Protein AF-F3KKN1-F1 (afdb_monomer_lite)

Sequence (252 aa):
MHSKIALIFVFVIALGLIGSASAHKSEVVGDYKIEIGWKNEPPIVGMDNQIELTVTTATAFDKAEAEKEDQNMEGMNMEDFNDSHMDNTDHMMEDTPDSNMTDSDHMMEAGHDDHEMNSGNHMGKTISTGILKGFTAEIVLGDNNIPLNLMEDSKYPGVYHAQFTPMMTGFPMVHISGILNDEDVNATFHPEQVEPLSMLSPLKQMANGISPGDVQCKEGFGVYKRTFDDSAVCLHPSSGEKLILRGVVVHF

Structure (mmCIF, N/CA/C/O backbone):
data_AF-F3KKN1-F1
#
_entry.id   AF-F3KKN1-F1
#
loop_
_atom_site.group_PDB
_atom_site.id
_atom_site.type_symbol
_atom_site.label_atom_id
_atom_site.label_alt_id
_atom_site.label_comp_id
_atom_site.label_asym_id
_atom_site.label_entity_id
_atom_site.label_seq_id
_atom_site.pdbx_PDB_ins_code
_atom_site.Cartn_x
_atom_site.Cartn_y
_atom_site.Cartn_z
_atom_site.occupancy
_atom_site.B_iso_or_equiv
_atom_site.auth_seq_id
_atom_site.auth_comp_id
_atom_site.auth_asym_id
_atom_site.auth_atom_id
_atom_site.pdbx_PDB_model_num
ATOM 1 N N . MET A 1 1 ? -41.026 -39.746 6.734 1.00 45.62 1 MET A N 1
ATOM 2 C CA . MET A 1 1 ? -41.124 -38.288 6.513 1.00 45.62 1 MET A CA 1
ATOM 3 C C . MET A 1 1 ? -39.902 -37.590 7.114 1.00 45.62 1 MET A C 1
ATOM 5 O O . MET A 1 1 ? -40.039 -36.973 8.147 1.00 45.62 1 MET A O 1
ATOM 9 N N . HIS A 1 2 ? -38.702 -37.710 6.532 1.00 42.97 2 HIS A N 1
ATOM 10 C CA . HIS A 1 2 ? -37.510 -37.006 7.065 1.00 42.97 2 HIS A CA 1
ATOM 11 C C . HIS A 1 2 ? -36.543 -36.496 5.977 1.00 42.97 2 HIS A C 1
ATOM 13 O O . HIS A 1 2 ? -35.606 -35.776 6.282 1.00 42.97 2 HIS A O 1
ATOM 19 N N . SER A 1 3 ? -36.786 -36.792 4.692 1.00 45.00 3 SER A N 1
ATOM 20 C CA . SER A 1 3 ? -35.864 -36.417 3.604 1.00 45.00 3 SER A CA 1
ATOM 21 C C . SER A 1 3 ? -36.132 -35.040 2.979 1.00 45.00 3 SER A C 1
ATOM 23 O O . SER A 1 3 ? -35.330 -34.585 2.173 1.00 45.00 3 SER A O 1
ATOM 25 N N . LYS A 1 4 ? -37.253 -34.382 3.311 1.00 43.75 4 LYS A N 1
ATOM 26 C CA . LYS A 1 4 ? -37.628 -33.074 2.735 1.00 43.75 4 LYS A CA 1
ATOM 27 C C . LYS A 1 4 ? -37.216 -31.878 3.601 1.00 43.75 4 LYS A C 1
ATOM 29 O O . LYS A 1 4 ? -37.154 -30.770 3.093 1.00 43.75 4 LYS A O 1
ATOM 34 N N . ILE A 1 5 ? -36.902 -32.107 4.879 1.00 49.56 5 ILE A N 1
ATOM 35 C CA . ILE A 1 5 ? -36.508 -31.047 5.824 1.00 49.56 5 ILE A CA 1
ATOM 36 C C . ILE A 1 5 ? -35.006 -30.740 5.707 1.00 49.56 5 ILE A C 1
ATOM 38 O O . ILE A 1 5 ? -34.607 -29.584 5.795 1.00 49.56 5 ILE A O 1
ATOM 42 N N . ALA A 1 6 ? -34.178 -31.745 5.399 1.00 44.19 6 ALA A N 1
ATOM 43 C CA . ALA A 1 6 ? -32.738 -31.552 5.207 1.00 44.19 6 ALA A CA 1
ATOM 44 C C . ALA A 1 6 ? -32.406 -30.625 4.020 1.00 44.19 6 ALA A C 1
ATOM 46 O O . ALA A 1 6 ? -31.428 -29.890 4.069 1.00 44.19 6 ALA A O 1
ATOM 47 N N . LEU A 1 7 ? -33.244 -30.612 2.979 1.00 42.56 7 LEU A N 1
ATOM 48 C CA . LEU A 1 7 ? -33.035 -29.779 1.788 1.00 42.56 7 LEU A CA 1
ATOM 49 C C . LEU A 1 7 ? -33.385 -28.299 2.016 1.00 42.56 7 LEU A C 1
ATOM 51 O O . LEU A 1 7 ? -32.818 -27.439 1.354 1.00 42.56 7 LEU A O 1
ATOM 55 N N . ILE A 1 8 ? -34.261 -27.996 2.979 1.00 45.97 8 ILE A N 1
ATOM 56 C CA . ILE A 1 8 ? -34.630 -26.614 3.325 1.00 45.97 8 ILE A CA 1
ATOM 57 C C . ILE A 1 8 ? -33.547 -25.979 4.211 1.00 45.97 8 ILE A C 1
ATOM 59 O O . ILE A 1 8 ? -33.197 -24.821 4.012 1.00 45.97 8 ILE A O 1
ATOM 63 N N . PHE A 1 9 ? -32.921 -26.751 5.106 1.00 41.50 9 PHE A N 1
ATOM 64 C CA . PHE A 1 9 ? -31.817 -26.249 5.935 1.00 41.50 9 PHE A CA 1
ATOM 65 C C . PHE A 1 9 ? -30.543 -25.935 5.137 1.00 41.50 9 PHE A C 1
ATOM 67 O O . PHE A 1 9 ? -29.835 -24.992 5.471 1.00 41.50 9 PHE A O 1
ATOM 74 N N . VAL A 1 10 ? -30.266 -26.671 4.056 1.00 44.53 10 VAL A N 1
ATOM 75 C CA . VAL A 1 10 ? -29.100 -26.397 3.194 1.00 44.53 10 VAL A CA 1
ATOM 76 C C . VAL A 1 10 ? -29.314 -25.153 2.318 1.00 44.53 10 VAL A C 1
ATOM 78 O O . VAL A 1 10 ? -28.347 -24.478 1.980 1.00 44.53 10 VAL A O 1
ATOM 81 N N . PHE A 1 11 ? -30.563 -24.795 1.997 1.00 38.72 11 PHE A N 1
ATOM 82 C CA . PHE A 1 11 ? -30.863 -23.620 1.170 1.00 38.72 11 PHE A CA 1
ATOM 83 C C . PHE A 1 11 ? -30.865 -22.305 1.970 1.00 38.72 11 PHE A C 1
ATOM 85 O O . PHE A 1 11 ? -30.428 -21.281 1.458 1.00 38.72 11 PHE A O 1
ATOM 92 N N . VAL A 1 12 ? -31.266 -22.338 3.248 1.00 43.34 12 VAL A N 1
ATOM 93 C CA . VAL A 1 12 ? -31.227 -21.158 4.139 1.00 43.34 12 VAL A CA 1
ATOM 94 C C . VAL A 1 12 ? -29.787 -20.745 4.479 1.00 43.34 12 VAL A C 1
ATOM 96 O O . VAL A 1 12 ? -29.503 -19.560 4.597 1.00 43.34 12 VAL A O 1
ATOM 99 N N . ILE A 1 13 ? -28.848 -21.695 4.540 1.00 44.16 13 ILE A N 1
ATOM 100 C CA . ILE A 1 13 ? -27.423 -21.397 4.782 1.00 44.16 13 ILE A CA 1
ATOM 101 C C . ILE A 1 13 ? -26.747 -20.784 3.536 1.00 44.16 13 ILE A C 1
ATOM 103 O O . ILE A 1 13 ? -25.781 -20.041 3.666 1.00 44.16 13 ILE A O 1
ATOM 107 N N . ALA A 1 14 ? -27.269 -21.034 2.329 1.00 41.94 14 ALA A N 1
ATOM 108 C CA . ALA A 1 14 ? -26.703 -20.502 1.085 1.00 41.94 14 ALA A CA 1
ATOM 109 C C . ALA A 1 14 ? -27.126 -19.051 0.769 1.00 41.94 14 ALA A C 1
ATOM 111 O O . ALA A 1 14 ? -26.478 -18.398 -0.046 1.00 41.94 14 ALA A O 1
ATOM 112 N N . LEU A 1 15 ? -28.188 -18.535 1.401 1.00 42.78 15 LEU A N 1
ATOM 113 C CA . LEU A 1 15 ? -28.707 -17.179 1.160 1.00 42.78 15 LEU A CA 1
ATOM 114 C C . LEU A 1 15 ? -28.069 -16.100 2.052 1.00 42.78 15 LEU A C 1
ATOM 116 O O . LEU A 1 15 ? -28.197 -14.921 1.745 1.00 42.78 15 LEU A O 1
ATOM 120 N N . GLY A 1 16 ? -27.330 -16.478 3.101 1.00 41.03 16 GLY A N 1
ATOM 121 C CA . GLY A 1 16 ? -26.605 -15.539 3.972 1.00 41.03 16 GLY A CA 1
ATOM 122 C C . GLY A 1 16 ? -25.284 -15.004 3.399 1.00 41.03 16 GLY A C 1
ATOM 123 O O . GLY A 1 16 ? -24.528 -14.373 4.126 1.00 41.03 16 GLY A O 1
ATOM 124 N N . LEU A 1 17 ? -24.971 -15.284 2.128 1.00 43.56 17 LEU A N 1
ATOM 125 C CA . LEU A 1 17 ? -23.696 -14.917 1.490 1.00 43.56 17 LEU A CA 1
ATOM 126 C C . LEU A 1 17 ? -23.805 -13.778 0.469 1.00 43.56 17 LEU A C 1
ATOM 128 O O . LEU A 1 17 ? -22.839 -13.501 -0.237 1.00 43.56 17 LEU A O 1
ATOM 132 N N . ILE A 1 18 ? -24.952 -13.105 0.371 1.00 47.91 18 ILE A N 1
ATOM 133 C CA . ILE A 1 18 ? -25.082 -11.907 -0.467 1.00 47.91 18 ILE A CA 1
ATOM 134 C C . ILE A 1 18 ? -25.080 -10.697 0.462 1.00 47.91 18 ILE A C 1
ATOM 136 O O . ILE A 1 18 ? -26.117 -10.102 0.735 1.00 47.91 18 ILE A O 1
ATOM 140 N N . GLY A 1 19 ? -23.899 -10.383 0.999 1.00 47.34 19 GLY A N 1
ATOM 141 C CA . GLY A 1 19 ? -23.668 -9.116 1.680 1.00 47.34 19 GLY A CA 1
ATOM 142 C C . GLY A 1 19 ? -23.909 -7.976 0.696 1.00 47.34 19 GLY A C 1
ATOM 143 O O . GLY A 1 19 ? -23.386 -7.987 -0.422 1.00 47.34 19 GLY A O 1
ATOM 144 N N . SER A 1 20 ? -24.745 -7.023 1.092 1.00 45.59 20 SER A N 1
ATOM 145 C CA . SER A 1 20 ? -24.915 -5.753 0.400 1.00 45.59 20 SER A CA 1
ATOM 146 C C . SER A 1 20 ? -23.536 -5.152 0.144 1.00 45.59 20 SER A C 1
ATOM 148 O O . SER A 1 20 ? -22.750 -4.967 1.067 1.00 45.59 20 SER A O 1
ATOM 150 N N . ALA A 1 21 ? -23.208 -4.894 -1.119 1.00 39.25 21 ALA A N 1
ATOM 151 C CA . ALA A 1 21 ? -21.952 -4.260 -1.477 1.00 39.25 21 ALA A CA 1
ATOM 152 C C . ALA A 1 21 ? -21.982 -2.790 -1.038 1.00 39.25 21 ALA A C 1
ATOM 154 O O . ALA A 1 21 ? -22.338 -1.913 -1.823 1.00 39.25 21 ALA A O 1
ATOM 155 N N . SER A 1 22 ? -21.587 -2.516 0.199 1.00 42.03 22 SER A N 1
ATOM 156 C CA . SER A 1 22 ? -20.851 -1.296 0.479 1.00 42.03 22 SER A CA 1
ATOM 157 C C . SER A 1 22 ? -19.373 -1.667 0.552 1.00 42.03 22 SER A C 1
ATOM 159 O O . SER A 1 22 ? -18.958 -2.721 1.036 1.00 42.03 22 SER A O 1
ATOM 161 N N . ALA A 1 23 ? -18.562 -0.851 -0.105 1.00 42.97 23 ALA A N 1
ATOM 162 C CA . ALA A 1 23 ? -17.118 -0.985 -0.160 1.00 42.97 23 ALA A CA 1
ATOM 163 C C . ALA A 1 23 ? -16.535 -0.547 1.194 1.00 42.97 23 ALA A C 1
ATOM 165 O O . ALA A 1 23 ? -15.791 0.431 1.258 1.00 42.97 23 ALA A O 1
ATOM 166 N N . HIS A 1 24 ? -16.974 -1.196 2.280 1.00 57.16 24 HIS A N 1
ATOM 167 C CA . HIS A 1 24 ? -16.807 -0.725 3.649 1.00 57.16 24 HIS A CA 1
ATOM 168 C C . HIS A 1 24 ? -15.318 -0.666 4.006 1.00 57.16 24 HIS A C 1
ATOM 170 O O . HIS A 1 24 ? -14.696 -1.655 4.402 1.00 57.16 24 HIS A O 1
ATOM 176 N N . LYS A 1 25 ? -14.753 0.537 3.860 1.00 72.94 25 LYS A N 1
ATOM 177 C CA . LYS A 1 25 ? -13.542 0.972 4.558 1.00 72.94 25 LYS A CA 1
ATOM 178 C C . LYS A 1 25 ? -13.853 1.293 6.024 1.00 72.94 25 LYS A C 1
ATOM 180 O O . LYS A 1 25 ? -12.907 1.436 6.786 1.00 72.94 25 LYS A O 1
ATOM 185 N N . SER A 1 26 ? -15.132 1.386 6.422 1.00 88.50 26 SER A N 1
ATOM 186 C CA . SER A 1 26 ? -15.562 1.781 7.768 1.00 88.50 26 SER A CA 1
ATOM 187 C C . SER A 1 26 ? -16.769 1.005 8.310 1.00 88.50 26 SER A C 1
ATOM 189 O O . SER A 1 26 ? -17.667 0.671 7.542 1.00 88.50 26 SER A O 1
ATOM 191 N N . GLU A 1 27 ? -16.831 0.825 9.632 1.00 90.44 27 GLU A N 1
ATOM 192 C CA . GLU A 1 27 ? -17.954 0.228 10.370 1.00 90.44 27 GLU A CA 1
ATOM 193 C C . GLU A 1 27 ? -18.203 0.979 11.688 1.00 90.44 27 GLU A C 1
ATOM 195 O O . GLU A 1 27 ? -17.254 1.405 12.354 1.00 90.44 27 GLU A O 1
ATOM 200 N N . VAL A 1 28 ? -19.473 1.153 12.070 1.00 91.31 28 VAL A N 1
ATOM 201 C CA . VAL A 1 28 ? -19.867 1.788 13.337 1.00 91.31 28 VAL A CA 1
ATOM 202 C C . VAL A 1 28 ? -20.186 0.719 14.378 1.00 91.31 28 VAL A C 1
ATOM 204 O O . VAL A 1 28 ? -21.042 -0.129 14.163 1.00 91.31 28 VAL A O 1
ATOM 207 N N . VAL A 1 29 ? -19.527 0.810 15.532 1.00 90.19 29 VAL A N 1
ATOM 208 C CA . VAL A 1 29 ? -19.716 -0.069 16.691 1.00 90.19 29 VAL A CA 1
ATOM 209 C C . VAL A 1 29 ? -19.985 0.818 17.906 1.00 90.19 29 VAL A C 1
ATOM 211 O O . VAL A 1 29 ? -19.079 1.474 18.439 1.00 90.19 29 VAL A O 1
ATOM 214 N N . GLY A 1 30 ? -21.259 0.912 18.282 1.00 88.25 30 GLY A N 1
ATOM 215 C CA . GLY A 1 30 ? -21.726 1.688 19.428 1.00 88.25 30 GLY A CA 1
ATOM 216 C C . GLY A 1 30 ? -21.462 3.181 19.294 1.00 88.25 30 GLY A C 1
ATOM 217 O O . GLY A 1 30 ? -22.132 3.907 18.558 1.00 88.25 30 GLY A O 1
ATOM 218 N N . ASP A 1 31 ? -20.487 3.664 20.059 1.00 90.69 31 ASP A N 1
ATOM 219 C CA . ASP A 1 31 ? -20.033 5.060 20.051 1.00 90.69 31 ASP A CA 1
ATOM 220 C C . ASP A 1 31 ? -18.834 5.315 19.137 1.00 90.69 31 ASP A C 1
ATOM 222 O O . ASP A 1 31 ? -18.332 6.443 19.081 1.00 90.69 31 ASP A O 1
ATOM 226 N N . TYR A 1 32 ? -18.347 4.292 18.445 1.00 92.50 32 TYR A N 1
ATOM 227 C CA . TYR A 1 32 ? -17.096 4.345 17.710 1.00 92.50 32 TYR A CA 1
ATOM 228 C C . TYR A 1 32 ? -17.291 4.012 16.242 1.00 92.50 32 TYR A C 1
ATOM 230 O O . TYR A 1 32 ? -18.199 3.282 15.861 1.00 92.50 32 TYR A O 1
ATOM 238 N N . LYS A 1 33 ? -16.401 4.554 15.423 1.00 92.94 33 LYS A N 1
ATOM 239 C CA . LYS A 1 33 ? -16.227 4.189 14.028 1.00 92.94 33 LYS A CA 1
ATOM 240 C C . LYS A 1 33 ? -14.842 3.583 13.866 1.00 92.94 33 LYS A C 1
ATOM 242 O O . LYS A 1 33 ? -13.854 4.186 14.291 1.00 92.94 33 LYS A O 1
ATOM 247 N N . ILE A 1 34 ? -14.790 2.410 13.259 1.00 93.75 34 ILE A N 1
ATOM 248 C CA . ILE A 1 34 ? -13.568 1.718 12.871 1.00 93.75 34 ILE A CA 1
ATOM 249 C C . ILE A 1 34 ? -13.384 1.940 11.378 1.00 93.75 34 ILE A C 1
ATOM 251 O O . ILE A 1 34 ? -14.323 1.735 10.621 1.00 93.75 34 ILE A O 1
ATOM 255 N N . GLU A 1 35 ? -12.189 2.330 10.955 1.00 94.69 35 GLU A N 1
ATOM 256 C CA . GLU A 1 35 ? -11.800 2.411 9.550 1.00 94.69 35 GLU A CA 1
ATOM 257 C C . GLU A 1 35 ? -10.554 1.553 9.318 1.00 94.69 35 GLU A C 1
ATOM 259 O O . GLU A 1 35 ? -9.635 1.581 10.137 1.00 94.69 35 GLU A O 1
ATOM 264 N N . ILE A 1 36 ? -10.509 0.783 8.228 1.00 95.62 36 ILE A N 1
ATOM 265 C CA . ILE A 1 36 ? -9.350 -0.041 7.859 1.00 95.62 36 ILE A CA 1
ATOM 266 C C . ILE A 1 36 ? -8.946 0.244 6.414 1.00 95.62 36 ILE A C 1
ATOM 268 O O . ILE A 1 36 ? -9.762 0.169 5.494 1.00 95.62 36 ILE A O 1
ATOM 272 N N . GLY A 1 37 ? -7.659 0.521 6.204 1.00 95.88 37 GLY A N 1
ATOM 273 C CA . GLY A 1 37 ? -7.105 0.807 4.885 1.00 95.88 37 GLY A CA 1
ATOM 274 C C . GLY A 1 37 ? -5.601 0.573 4.789 1.00 95.88 37 GLY A C 1
ATOM 275 O O . GLY A 1 37 ? -4.971 0.004 5.683 1.00 95.88 37 GLY A O 1
ATOM 276 N N . TRP A 1 38 ? -5.019 1.014 3.676 1.00 97.19 38 TRP A N 1
ATOM 277 C CA . TRP A 1 38 ? -3.572 1.019 3.488 1.00 97.19 38 TRP A CA 1
ATOM 278 C C . TRP A 1 38 ? -2.992 2.359 3.905 1.00 97.19 38 TRP A C 1
ATOM 280 O O . TRP A 1 38 ? -3.508 3.410 3.538 1.00 97.19 38 TRP A O 1
ATOM 290 N N . LYS A 1 39 ? -1.844 2.332 4.577 1.00 96.44 39 LYS A N 1
ATOM 291 C CA . LYS A 1 39 ? -1.112 3.559 4.897 1.00 96.44 39 LYS A CA 1
ATOM 292 C C . LYS A 1 39 ? -0.633 4.303 3.651 1.00 96.44 39 LYS A C 1
ATOM 294 O O . LYS A 1 39 ? -0.668 5.529 3.602 1.00 96.44 39 LYS A O 1
ATOM 299 N N . ASN A 1 40 ? -0.138 3.566 2.656 1.00 94.38 40 ASN A N 1
ATOM 300 C CA . ASN A 1 40 ? 0.256 4.119 1.364 1.00 94.38 40 ASN A CA 1
ATOM 301 C C . ASN A 1 40 ? -0.638 3.535 0.269 1.00 94.38 40 ASN A C 1
ATOM 303 O O . ASN A 1 40 ? -0.601 2.328 0.023 1.00 94.38 40 ASN A O 1
ATOM 307 N N . GLU A 1 41 ? -1.399 4.396 -0.405 1.00 93.06 41 GLU A N 1
ATOM 308 C CA . GLU A 1 41 ? -2.264 4.022 -1.526 1.00 93.06 41 GLU A CA 1
ATOM 309 C C . GLU A 1 41 ? -1.713 4.558 -2.872 1.00 93.06 41 GLU A C 1
ATOM 311 O O . GLU A 1 41 ? -1.206 5.686 -2.932 1.00 93.06 41 GLU A O 1
ATOM 316 N N . PRO A 1 42 ? -1.806 3.782 -3.972 1.00 93.94 42 PRO A N 1
ATOM 317 C CA . PRO A 1 42 ? -2.267 2.396 -4.005 1.00 93.94 42 PRO A CA 1
ATOM 318 C C . PRO A 1 42 ? -1.217 1.436 -3.408 1.00 93.94 42 PRO A C 1
ATOM 320 O O . PRO A 1 42 ? -0.012 1.670 -3.562 1.00 93.94 42 PRO A O 1
ATOM 323 N N . PRO A 1 43 ? -1.640 0.345 -2.753 1.00 96.94 43 PRO A N 1
ATOM 324 C CA . PRO A 1 43 ? -0.736 -0.737 -2.366 1.00 96.94 43 PRO A CA 1
ATOM 325 C C . PRO A 1 43 ? -0.176 -1.433 -3.615 1.00 96.94 43 PRO A C 1
ATOM 327 O O . PRO A 1 43 ? -0.918 -1.789 -4.526 1.00 96.94 43 PRO A O 1
ATOM 330 N N . ILE A 1 44 ? 1.137 -1.657 -3.664 1.00 97.19 44 ILE A N 1
ATOM 331 C CA . ILE A 1 44 ? 1.801 -2.272 -4.821 1.00 97.19 44 ILE A CA 1
ATOM 332 C C . ILE A 1 44 ? 2.486 -3.571 -4.407 1.00 97.19 44 ILE A C 1
ATOM 334 O O . ILE A 1 44 ? 3.142 -3.627 -3.366 1.00 97.19 44 ILE A O 1
ATOM 338 N N . VAL A 1 45 ? 2.394 -4.590 -5.261 1.00 96.25 45 VAL A N 1
ATOM 339 C CA . VAL A 1 45 ? 3.081 -5.874 -5.063 1.00 96.25 45 VAL A CA 1
ATOM 340 C C . VAL A 1 45 ? 4.581 -5.693 -4.829 1.00 96.25 45 VAL A C 1
ATOM 342 O O . VAL A 1 45 ? 5.269 -5.013 -5.588 1.00 96.25 45 VAL A O 1
ATOM 345 N N . GLY A 1 46 ? 5.092 -6.367 -3.802 1.00 93.94 46 GLY A N 1
ATOM 346 C CA . GLY A 1 46 ? 6.506 -6.425 -3.453 1.00 93.94 46 GLY A CA 1
ATOM 347 C C . GLY A 1 46 ? 7.025 -5.208 -2.690 1.00 93.94 46 GLY A C 1
ATOM 348 O O . GLY A 1 46 ? 8.204 -5.196 -2.351 1.00 93.94 46 GLY A O 1
ATOM 349 N N . MET A 1 47 ? 6.189 -4.201 -2.416 1.00 94.38 47 MET A N 1
ATOM 350 C CA . MET A 1 47 ? 6.602 -2.990 -1.704 1.00 94.38 47 MET A CA 1
ATOM 351 C C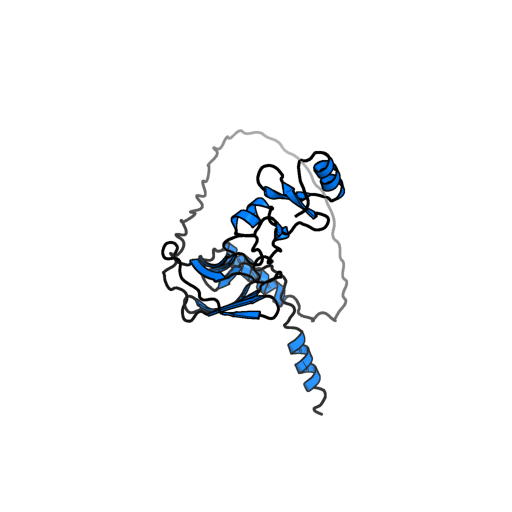 . MET A 1 47 ? 6.093 -2.970 -0.267 1.00 94.38 47 MET A C 1
ATOM 353 O O . MET A 1 47 ? 4.937 -3.302 -0.009 1.00 94.38 47 MET A O 1
ATOM 357 N N . ASP A 1 48 ? 6.958 -2.563 0.664 1.00 95.75 48 ASP A N 1
ATOM 358 C CA . ASP A 1 48 ? 6.603 -2.472 2.079 1.00 95.75 48 ASP A CA 1
ATOM 359 C C . ASP A 1 48 ? 5.467 -1.472 2.290 1.00 95.75 48 ASP A C 1
ATOM 361 O O . ASP A 1 48 ? 5.490 -0.345 1.787 1.00 95.75 48 ASP A O 1
ATOM 365 N N . ASN A 1 49 ? 4.469 -1.889 3.061 1.00 97.12 49 ASN A N 1
ATOM 366 C CA . ASN A 1 49 ? 3.328 -1.065 3.412 1.00 97.12 49 ASN A CA 1
ATOM 367 C C . ASN A 1 49 ? 2.827 -1.411 4.820 1.00 97.12 49 ASN A C 1
ATOM 369 O O . ASN A 1 49 ? 3.409 -2.233 5.531 1.00 97.12 49 ASN A O 1
ATOM 373 N N . GLN A 1 50 ? 1.750 -0.755 5.237 1.00 97.88 50 GLN A N 1
ATOM 374 C CA . GLN A 1 50 ? 1.054 -1.029 6.487 1.00 97.88 50 GLN A CA 1
ATOM 375 C C . GLN A 1 50 ? -0.448 -1.091 6.239 1.00 97.88 50 GLN A C 1
ATOM 377 O O . GLN A 1 50 ? -0.979 -0.284 5.473 1.00 97.88 50 GLN A O 1
ATOM 382 N N . ILE A 1 51 ? -1.110 -2.020 6.924 1.00 97.88 51 ILE A N 1
ATOM 383 C CA . ILE A 1 51 ? -2.539 -1.910 7.199 1.00 97.88 51 ILE A CA 1
ATOM 384 C C . ILE A 1 51 ? -2.693 -0.937 8.362 1.00 97.88 51 ILE A C 1
ATOM 386 O O . ILE A 1 51 ? -2.046 -1.100 9.400 1.00 97.88 51 ILE A O 1
ATOM 390 N N . GLU A 1 52 ? -3.517 0.081 8.159 1.00 97.00 52 GLU A N 1
ATOM 391 C CA . GLU A 1 52 ? -3.863 1.077 9.162 1.00 97.00 52 GLU A CA 1
ATOM 392 C C . GLU A 1 52 ? -5.302 0.832 9.610 1.00 97.00 52 GLU A C 1
ATOM 394 O O . GLU A 1 52 ? -6.210 0.759 8.781 1.00 97.00 52 GLU A O 1
ATOM 399 N N . LEU A 1 53 ? -5.490 0.673 10.918 1.00 95.62 53 LEU A N 1
ATOM 400 C CA . LEU A 1 53 ? -6.792 0.617 11.567 1.00 95.62 53 LEU A CA 1
ATOM 401 C C . LEU A 1 53 ? -6.947 1.873 12.415 1.00 95.62 53 LEU A C 1
ATOM 403 O O . LEU A 1 53 ? -6.127 2.137 13.294 1.00 95.62 53 LEU A O 1
ATOM 407 N N . THR A 1 54 ? -8.017 2.618 12.180 1.00 94.88 54 THR A N 1
ATOM 408 C CA . THR A 1 54 ? -8.315 3.864 12.880 1.00 94.88 54 THR A CA 1
ATOM 409 C C . THR A 1 54 ? -9.639 3.741 13.618 1.00 94.88 54 THR A C 1
ATOM 411 O O . THR A 1 54 ? -10.672 3.460 13.025 1.00 94.88 54 THR A O 1
ATOM 414 N N . VAL A 1 55 ? -9.612 3.973 14.927 1.00 94.12 55 VAL A N 1
ATOM 415 C CA . VAL A 1 55 ? -10.791 4.044 15.789 1.00 94.12 55 VAL A CA 1
ATOM 416 C C . VAL A 1 55 ? -11.043 5.500 16.148 1.00 94.12 55 VAL A C 1
ATOM 418 O O . VAL A 1 55 ? -10.216 6.152 16.784 1.00 94.12 55 VAL A O 1
ATOM 421 N N . THR A 1 56 ? -12.211 6.005 15.771 1.00 92.94 56 THR A N 1
ATOM 422 C CA . THR A 1 56 ? -12.687 7.350 16.117 1.00 92.94 56 THR A CA 1
ATOM 423 C C . THR A 1 56 ? -14.044 7.282 16.800 1.00 92.94 56 THR A C 1
ATOM 425 O O . THR A 1 56 ? -14.665 6.227 16.872 1.00 92.94 56 THR A O 1
ATOM 428 N N . THR A 1 57 ? -14.515 8.399 17.351 1.00 92.25 57 THR A N 1
ATOM 429 C CA . THR A 1 57 ? -15.896 8.495 17.834 1.00 92.25 57 THR A CA 1
ATOM 430 C C . THR A 1 57 ? -16.842 8.600 16.652 1.00 92.25 57 THR A C 1
ATOM 432 O O . THR A 1 57 ? -16.658 9.489 15.819 1.00 92.25 57 THR A O 1
ATOM 435 N N . ALA A 1 58 ? -17.873 7.763 16.611 1.00 91.44 58 ALA A N 1
ATOM 436 C CA . ALA A 1 58 ? -18.930 7.888 15.622 1.00 91.44 58 ALA A CA 1
ATOM 437 C C . ALA A 1 58 ? -19.741 9.166 15.873 1.00 91.44 58 ALA A C 1
ATOM 439 O O . ALA A 1 58 ? -20.211 9.433 16.985 1.00 91.44 58 ALA A O 1
ATOM 440 N N . THR A 1 59 ? -19.912 9.967 14.828 1.00 91.56 59 THR A N 1
ATOM 441 C CA . THR A 1 59 ? -20.819 11.114 14.827 1.00 91.56 59 THR A CA 1
ATOM 442 C C . THR A 1 59 ? -22.269 10.648 14.691 1.00 91.56 59 THR A C 1
ATOM 444 O O . THR A 1 59 ? -22.547 9.514 14.306 1.00 91.56 59 THR A O 1
ATOM 447 N N . ALA A 1 60 ? -23.227 11.540 14.960 1.00 90.00 60 ALA A N 1
ATOM 448 C CA . ALA A 1 60 ? -24.639 11.255 14.691 1.00 90.00 60 ALA A CA 1
ATOM 449 C C . ALA A 1 60 ? -24.899 10.930 13.208 1.00 90.00 60 ALA A C 1
ATOM 451 O O . ALA A 1 60 ? -25.810 10.171 12.897 1.00 90.00 60 ALA A O 1
ATOM 452 N N . PHE A 1 61 ? -24.085 11.487 12.306 1.00 87.62 61 PHE A N 1
ATOM 453 C CA . PHE A 1 61 ? -24.147 11.183 10.883 1.00 87.62 61 PHE A CA 1
ATOM 454 C C . PHE A 1 61 ? -23.666 9.758 10.590 1.00 87.62 61 PHE A C 1
ATOM 456 O O . PHE A 1 61 ? -24.412 9.014 9.965 1.00 87.62 61 PHE A O 1
ATOM 463 N N . ASP A 1 62 ? -22.497 9.355 11.112 1.00 88.88 62 ASP A N 1
ATOM 464 C CA . ASP A 1 62 ? -21.977 7.988 10.929 1.00 88.88 62 ASP A CA 1
ATOM 465 C C . ASP A 1 62 ? -22.999 6.946 11.435 1.00 88.88 62 ASP A C 1
ATOM 467 O O . ASP A 1 62 ? -23.278 5.960 10.758 1.00 88.88 62 ASP A O 1
ATOM 471 N N . LYS A 1 63 ? -23.624 7.199 12.597 1.00 88.69 63 LYS A N 1
ATOM 472 C CA . LYS A 1 63 ? -24.664 6.319 13.165 1.00 88.69 63 LYS A CA 1
ATOM 473 C C . LYS A 1 63 ? -25.913 6.239 12.278 1.00 88.69 63 LYS A C 1
ATOM 475 O O . LYS A 1 63 ? -26.427 5.152 12.043 1.00 88.69 63 LYS A O 1
ATOM 480 N N . ALA A 1 64 ? -26.378 7.370 11.747 1.00 87.88 64 ALA A N 1
ATOM 481 C CA . ALA A 1 64 ? -27.544 7.406 10.864 1.00 87.88 64 ALA A CA 1
ATOM 482 C C . ALA A 1 64 ? -27.289 6.763 9.488 1.00 87.88 64 ALA A C 1
ATOM 484 O O . ALA A 1 64 ? -28.241 6.343 8.830 1.00 87.88 64 ALA A O 1
ATOM 485 N N . GLU A 1 65 ? -26.041 6.726 9.010 1.00 85.25 65 GLU A N 1
ATOM 486 C CA . GLU A 1 65 ? -25.678 5.970 7.806 1.00 85.25 65 GLU A CA 1
ATOM 487 C C . GLU A 1 65 ? -25.683 4.464 8.072 1.00 85.25 65 GLU A C 1
ATOM 489 O O . GLU A 1 65 ? -26.319 3.736 7.310 1.00 85.25 65 GLU A O 1
ATOM 494 N N . ALA A 1 66 ? -25.096 4.022 9.187 1.00 83.25 66 ALA A N 1
ATOM 495 C CA . ALA A 1 66 ? -25.099 2.613 9.585 1.00 83.25 66 ALA A CA 1
ATOM 496 C C . ALA A 1 66 ? -26.529 2.051 9.752 1.00 83.25 66 ALA A C 1
ATOM 498 O O . ALA A 1 66 ? -26.848 0.984 9.235 1.00 83.25 66 ALA A O 1
ATOM 499 N N . GLU A 1 67 ? -27.444 2.805 10.373 1.00 80.38 67 GLU A N 1
ATOM 500 C CA . GLU A 1 67 ? -28.847 2.382 10.548 1.00 80.38 67 GLU A CA 1
ATOM 501 C C . GLU A 1 67 ? -29.606 2.197 9.218 1.00 80.38 67 GLU A C 1
ATOM 503 O O . GLU A 1 67 ? -30.525 1.379 9.125 1.00 80.38 67 GLU A O 1
ATOM 508 N N . LYS A 1 68 ? -29.250 2.950 8.168 1.00 76.88 68 LYS A N 1
ATOM 509 C CA . LYS A 1 68 ? -29.874 2.802 6.840 1.00 76.88 68 LYS A CA 1
ATOM 510 C C . LYS A 1 68 ? -29.402 1.543 6.125 1.00 76.88 68 LYS A C 1
ATOM 512 O O . LYS A 1 68 ? -30.168 0.976 5.346 1.00 76.88 68 LYS A O 1
ATOM 517 N N . GLU A 1 69 ? -28.160 1.131 6.356 1.00 65.81 69 GLU A N 1
ATOM 518 C CA . GLU A 1 69 ? -27.616 -0.111 5.806 1.00 65.81 69 GLU A CA 1
ATOM 519 C C . GLU A 1 69 ? -28.334 -1.327 6.411 1.00 65.81 69 GLU A C 1
ATOM 521 O O . GLU A 1 69 ? -28.752 -2.213 5.660 1.00 65.81 69 GLU A O 1
ATOM 526 N N . ASP A 1 70 ? -28.607 -1.303 7.720 1.00 61.66 70 ASP A N 1
ATOM 527 C CA . ASP A 1 70 ? -29.380 -2.341 8.416 1.00 61.66 70 ASP A CA 1
ATOM 528 C C . ASP A 1 70 ? -30.838 -2.419 7.930 1.00 61.66 70 ASP A C 1
ATOM 530 O O . ASP A 1 70 ? -31.349 -3.498 7.619 1.00 61.66 70 ASP A O 1
ATOM 534 N N . GLN A 1 71 ? -31.516 -1.276 7.778 1.00 58.41 71 GLN A N 1
ATOM 535 C CA . GLN A 1 71 ? -32.916 -1.238 7.322 1.00 58.41 71 GLN A CA 1
ATOM 536 C C . GLN A 1 71 ? -33.096 -1.715 5.874 1.00 58.41 71 GLN A C 1
ATOM 538 O O . GLN A 1 71 ? -34.151 -2.246 5.516 1.00 58.41 71 GLN A O 1
ATOM 543 N N . ASN A 1 72 ? -32.071 -1.572 5.031 1.00 54.16 72 ASN A N 1
ATOM 544 C CA . ASN A 1 72 ? -32.100 -2.084 3.663 1.00 54.16 72 ASN A CA 1
ATOM 545 C C . ASN A 1 72 ? -31.994 -3.626 3.610 1.00 54.16 72 ASN A C 1
ATOM 547 O O . ASN A 1 72 ? -32.316 -4.224 2.583 1.00 54.16 72 ASN A O 1
ATOM 551 N N . MET A 1 73 ? -31.596 -4.282 4.712 1.00 52.25 73 MET A N 1
ATOM 552 C CA . MET A 1 73 ? -31.615 -5.745 4.854 1.00 52.25 73 MET A CA 1
ATOM 553 C C . MET A 1 73 ? -32.955 -6.294 5.376 1.00 52.25 73 MET A C 1
ATOM 555 O O . MET A 1 73 ? -33.317 -7.418 5.029 1.00 52.25 73 MET A O 1
ATOM 559 N N . GLU A 1 74 ? -33.733 -5.519 6.142 1.00 50.06 74 GLU A N 1
ATOM 560 C CA . GLU A 1 74 ? -35.052 -5.949 6.654 1.00 50.06 74 GLU A CA 1
ATOM 561 C C . GLU A 1 74 ? -36.202 -5.791 5.633 1.00 50.06 74 GLU A C 1
ATOM 563 O O . GLU A 1 74 ? -37.274 -6.378 5.793 1.00 50.06 74 GLU A O 1
ATOM 568 N N . GLY A 1 75 ? -35.990 -5.043 4.544 1.00 44.28 75 GLY A N 1
ATOM 569 C CA . GLY A 1 75 ? -37.009 -4.734 3.531 1.00 44.28 75 GLY A CA 1
ATOM 570 C C . GLY A 1 75 ? -37.353 -5.848 2.527 1.00 44.28 75 GLY A C 1
ATOM 571 O O . GLY A 1 75 ? -38.209 -5.638 1.670 1.00 44.28 75 GLY A O 1
ATOM 572 N N . MET A 1 76 ? -36.729 -7.030 2.600 1.00 43.28 76 MET A N 1
ATOM 573 C CA . MET A 1 76 ? -37.030 -8.174 1.720 1.00 43.28 76 MET A CA 1
ATOM 574 C C . MET A 1 76 ? -37.910 -9.230 2.409 1.00 43.28 76 MET A C 1
ATOM 576 O O . MET A 1 76 ? -37.617 -10.424 2.370 1.00 43.28 76 MET A O 1
ATOM 580 N N . ASN A 1 77 ? -39.026 -8.817 3.015 1.00 43.16 77 ASN A N 1
ATOM 581 C CA . ASN A 1 77 ? -40.082 -9.769 3.362 1.00 43.16 77 ASN A CA 1
ATOM 582 C C . ASN A 1 77 ? -40.857 -10.154 2.096 1.00 43.16 77 ASN A C 1
ATOM 584 O O . ASN A 1 77 ? -41.578 -9.354 1.504 1.00 43.16 77 ASN A O 1
ATOM 588 N N . MET A 1 78 ? -40.698 -11.410 1.677 1.00 46.06 78 MET A N 1
ATOM 589 C CA . MET A 1 78 ? -41.505 -12.053 0.643 1.00 46.06 78 MET A CA 1
ATOM 590 C C . MET A 1 78 ? -42.894 -12.386 1.212 1.00 46.06 78 MET A C 1
ATOM 592 O O . MET A 1 78 ? -43.229 -13.549 1.405 1.00 46.06 78 MET A O 1
ATOM 596 N N . GLU A 1 79 ? -43.703 -11.369 1.493 1.00 50.62 79 GLU A N 1
ATOM 597 C CA . GLU A 1 79 ? -45.123 -11.530 1.816 1.00 50.62 79 GLU A CA 1
ATOM 598 C C . GLU A 1 79 ? -45.941 -10.460 1.093 1.00 50.62 79 GLU A C 1
ATOM 600 O O . GLU A 1 79 ? -46.442 -9.535 1.706 1.00 50.62 79 GLU A O 1
ATOM 605 N N . ASP A 1 80 ? -46.077 -10.585 -0.228 1.00 44.22 80 ASP A N 1
ATOM 606 C CA . ASP A 1 80 ? -47.203 -9.972 -0.939 1.00 44.22 80 ASP A CA 1
ATOM 607 C C . ASP A 1 80 ? -47.562 -10.823 -2.161 1.00 44.22 80 ASP A C 1
ATOM 609 O O . ASP A 1 80 ? -47.120 -10.617 -3.292 1.00 44.22 80 ASP A O 1
ATOM 613 N N . PHE A 1 81 ? -48.359 -11.858 -1.899 1.00 48.91 81 PHE A N 1
ATOM 614 C CA . PHE A 1 81 ? -49.073 -12.626 -2.917 1.00 48.91 81 PHE A CA 1
ATOM 615 C C . PHE A 1 81 ? -50.541 -12.789 -2.495 1.00 48.91 81 PHE A C 1
ATOM 617 O O . PHE A 1 81 ? -51.011 -13.898 -2.269 1.00 48.91 81 PHE A O 1
ATOM 624 N N . ASN A 1 82 ? -51.246 -11.667 -2.319 1.00 42.69 82 ASN A N 1
ATOM 625 C CA . ASN A 1 82 ? -52.713 -11.501 -2.339 1.00 42.69 82 ASN A CA 1
ATOM 626 C C . ASN A 1 82 ? -52.990 -10.032 -1.968 1.00 42.69 82 ASN A C 1
ATOM 628 O O . ASN A 1 82 ? -52.367 -9.543 -1.046 1.00 42.69 82 ASN A O 1
ATOM 632 N N . ASP A 1 83 ? -53.890 -9.241 -2.530 1.00 39.75 83 ASP A N 1
ATOM 633 C CA . ASP A 1 83 ? -55.051 -9.456 -3.377 1.00 39.75 83 ASP A CA 1
ATOM 634 C C . ASP A 1 83 ? -55.396 -8.085 -3.997 1.00 39.75 83 ASP A C 1
ATOM 636 O O . ASP A 1 83 ? -55.098 -7.019 -3.458 1.00 39.75 83 ASP A O 1
ATOM 640 N N . SER A 1 84 ? -56.032 -8.134 -5.153 1.00 47.06 84 SER A N 1
ATOM 641 C CA . SER A 1 84 ? -56.659 -7.031 -5.861 1.00 47.06 84 SER A CA 1
ATOM 642 C C . SER A 1 84 ? -57.706 -6.261 -5.039 1.00 47.06 84 SER A C 1
ATOM 644 O O . SER A 1 84 ? -58.682 -6.845 -4.573 1.00 47.06 84 SER A O 1
ATOM 646 N N . HIS A 1 85 ? -57.621 -4.926 -5.013 1.00 42.03 85 HIS A N 1
ATOM 647 C CA . HIS A 1 85 ? -58.818 -4.089 -5.154 1.00 42.03 85 HIS A CA 1
ATOM 648 C C . HIS A 1 85 ? -58.491 -2.680 -5.654 1.00 42.03 85 HIS A C 1
ATOM 650 O O . HIS A 1 85 ? -57.791 -1.904 -5.010 1.00 42.03 85 HIS A O 1
ATOM 656 N N . MET A 1 86 ? -59.034 -2.373 -6.830 1.00 43.78 86 MET A N 1
ATOM 657 C CA . MET A 1 86 ? -59.263 -1.014 -7.301 1.00 43.78 86 MET A CA 1
ATOM 658 C C . MET A 1 86 ? -60.377 -0.393 -6.455 1.00 43.78 86 MET A C 1
ATOM 660 O O . MET A 1 86 ? -61.416 -1.029 -6.300 1.00 43.78 86 MET A O 1
ATOM 664 N N . ASP A 1 87 ? -60.224 0.858 -6.027 1.00 38.69 87 ASP A N 1
ATOM 665 C CA . ASP A 1 87 ? -61.326 1.804 -6.192 1.00 38.69 87 ASP A CA 1
ATOM 666 C C . ASP A 1 87 ? -60.812 3.238 -6.333 1.00 38.69 87 ASP A C 1
ATOM 668 O O . ASP A 1 87 ? -59.844 3.657 -5.699 1.00 38.69 87 ASP A O 1
ATOM 672 N N . ASN A 1 88 ? -61.463 3.950 -7.239 1.00 38.56 88 ASN A N 1
ATOM 673 C CA . ASN A 1 88 ? -61.147 5.268 -7.746 1.00 38.56 88 ASN A CA 1
ATOM 674 C C . ASN A 1 88 ? -62.406 6.103 -7.528 1.00 38.56 88 ASN A C 1
ATOM 676 O O . ASN A 1 88 ? -63.431 5.784 -8.123 1.00 38.56 88 ASN A O 1
ATOM 680 N N . THR A 1 89 ? -62.347 7.178 -6.745 1.00 40.22 89 THR A N 1
ATOM 681 C CA . THR A 1 89 ? -63.416 8.185 -6.766 1.00 40.22 89 THR A CA 1
ATOM 682 C C . THR A 1 89 ? -62.871 9.592 -6.593 1.00 40.22 89 THR A C 1
ATOM 684 O O . THR A 1 89 ? -62.234 9.929 -5.596 1.00 40.22 89 THR A O 1
ATOM 687 N N . ASP A 1 90 ? -63.187 10.371 -7.621 1.00 39.91 90 ASP A N 1
ATOM 688 C CA . ASP A 1 90 ? -63.031 11.801 -7.832 1.00 39.91 90 ASP A CA 1
ATOM 689 C C . ASP A 1 90 ? -63.608 12.684 -6.715 1.00 39.91 90 ASP A C 1
ATOM 691 O O . ASP A 1 90 ? -64.644 12.359 -6.141 1.00 39.91 90 ASP A O 1
ATOM 695 N N . HIS A 1 91 ? -63.055 13.894 -6.563 1.00 44.09 91 HIS A N 1
ATOM 696 C CA . HIS A 1 91 ? -63.855 15.126 -6.627 1.00 44.09 91 HIS A CA 1
ATOM 697 C C . HIS A 1 91 ? -62.988 16.353 -6.962 1.00 44.09 91 HIS A C 1
ATOM 699 O O . HIS A 1 91 ? -61.995 16.646 -6.301 1.00 44.09 91 HIS A O 1
ATOM 705 N N . MET A 1 92 ? -63.393 17.046 -8.029 1.00 37.31 92 MET A N 1
ATOM 706 C CA . MET A 1 92 ? -62.858 18.313 -8.531 1.00 37.31 92 MET A CA 1
ATOM 707 C C . MET A 1 92 ? -63.721 19.510 -8.082 1.00 37.31 92 MET A C 1
ATOM 709 O O . MET A 1 92 ? -64.862 19.316 -7.664 1.00 37.31 92 MET A O 1
ATOM 713 N N . MET A 1 93 ? -63.186 20.709 -8.372 1.00 39.25 93 MET A N 1
ATOM 714 C CA . MET A 1 93 ? -63.844 22.011 -8.632 1.00 39.25 93 MET A CA 1
ATOM 715 C C . MET A 1 93 ? -64.115 22.927 -7.429 1.00 39.25 93 MET A C 1
ATOM 717 O O . MET A 1 93 ? -64.509 22.461 -6.369 1.00 39.25 93 MET A O 1
ATOM 721 N N . GLU A 1 94 ? -64.048 24.260 -7.522 1.00 34.12 94 GLU A N 1
ATOM 722 C CA . GLU A 1 94 ? -63.378 25.254 -8.391 1.00 34.12 94 GLU A CA 1
ATOM 723 C C . GLU A 1 94 ? -63.748 26.639 -7.799 1.00 34.12 94 GLU A C 1
ATOM 725 O O . GLU A 1 94 ? -64.789 26.778 -7.158 1.00 34.12 94 GLU A O 1
ATOM 730 N N . ASP A 1 95 ? -62.920 27.641 -8.087 1.00 33.25 95 ASP A N 1
ATOM 731 C CA . ASP A 1 95 ? -63.261 29.058 -8.290 1.00 33.25 95 ASP A CA 1
ATOM 732 C C . ASP A 1 95 ? -63.548 30.084 -7.167 1.00 33.25 95 ASP A C 1
ATOM 734 O O . ASP A 1 95 ? -64.137 29.860 -6.115 1.00 33.25 95 ASP A O 1
ATOM 738 N N . THR A 1 96 ? -63.047 31.279 -7.502 1.00 36.59 96 THR A N 1
ATOM 739 C CA . THR A 1 96 ? -62.880 32.575 -6.810 1.00 36.59 96 THR A CA 1
ATOM 740 C C . THR A 1 96 ? -63.995 33.562 -7.276 1.00 36.59 96 THR A C 1
ATOM 742 O O . THR A 1 96 ? -64.987 33.060 -7.805 1.00 36.59 96 THR A O 1
ATOM 745 N N . PRO A 1 97 ? -63.924 34.928 -7.243 1.00 54.56 97 PRO A N 1
ATOM 746 C CA . PRO A 1 97 ? -63.105 35.925 -6.513 1.00 54.56 97 PRO A CA 1
ATOM 747 C C . PRO A 1 97 ? -63.892 37.176 -5.971 1.00 54.56 97 PRO A C 1
ATOM 749 O O . PRO A 1 97 ? -65.060 37.393 -6.276 1.00 54.56 97 PRO A O 1
ATOM 752 N N . ASP A 1 98 ? -63.177 38.057 -5.244 1.00 36.12 98 ASP A N 1
ATOM 753 C CA . ASP A 1 98 ? -62.974 39.505 -5.541 1.00 36.12 98 ASP A CA 1
ATOM 754 C C . ASP A 1 98 ? -63.321 40.609 -4.496 1.00 36.12 98 ASP A C 1
ATOM 756 O O . ASP A 1 98 ? -64.428 40.730 -3.977 1.00 36.12 98 ASP A O 1
ATOM 760 N N . SER A 1 99 ? -62.339 41.517 -4.363 1.00 36.56 99 SER A N 1
ATOM 761 C CA . SER A 1 99 ? -62.346 42.949 -3.993 1.00 36.56 99 SER A CA 1
ATOM 762 C C . SER A 1 99 ? -62.714 43.436 -2.573 1.00 36.56 99 SER A C 1
ATOM 764 O O . SER A 1 99 ? -63.866 43.397 -2.155 1.00 36.56 99 SER A O 1
ATOM 766 N N . ASN A 1 100 ? -61.757 44.084 -1.880 1.00 34.12 100 ASN A N 1
ATOM 767 C CA . ASN A 1 100 ? -61.708 45.559 -1.793 1.00 34.12 100 ASN A CA 1
ATOM 768 C C . ASN A 1 100 ? -60.446 46.116 -1.092 1.00 34.12 100 ASN A C 1
ATOM 770 O O . ASN A 1 100 ? -59.850 45.486 -0.227 1.00 34.12 100 ASN A O 1
ATOM 774 N N . MET A 1 101 ? -60.089 47.330 -1.513 1.00 32.62 101 MET A N 1
ATOM 775 C CA . MET A 1 101 ? -58.924 48.169 -1.188 1.00 32.62 101 MET A CA 1
ATOM 776 C C . MET A 1 101 ? -58.796 48.581 0.298 1.00 32.62 101 MET A C 1
ATOM 778 O O . MET A 1 101 ? -59.813 48.793 0.948 1.00 32.62 101 MET A O 1
ATOM 782 N N . THR A 1 102 ? -57.572 48.809 0.807 1.00 34.16 102 THR A N 1
ATOM 783 C CA . THR A 1 102 ? -56.912 50.142 0.924 1.00 34.16 102 THR A CA 1
ATOM 784 C C . THR A 1 102 ? -55.616 50.074 1.748 1.00 34.16 102 THR A C 1
ATOM 786 O O . THR A 1 102 ? -55.557 49.377 2.756 1.00 34.16 102 THR A O 1
ATOM 789 N N . ASP A 1 103 ? -54.624 50.853 1.305 1.00 36.50 103 ASP A N 1
ATOM 790 C CA . ASP A 1 103 ? -53.339 51.179 1.939 1.00 36.50 103 ASP A CA 1
ATOM 791 C C . ASP A 1 103 ? -53.408 51.493 3.437 1.00 36.50 103 ASP A C 1
ATOM 793 O O . ASP A 1 103 ? -54.277 52.249 3.878 1.00 36.50 103 ASP A O 1
ATOM 797 N N . SER A 1 104 ? -52.389 51.050 4.178 1.00 42.59 104 SER A N 1
ATOM 798 C CA . SER A 1 104 ? -51.745 51.841 5.237 1.00 42.59 104 SER A CA 1
ATOM 799 C C . SER A 1 104 ? -50.374 51.256 5.571 1.00 42.59 104 SER A C 1
ATOM 801 O O . SER A 1 104 ? -50.253 50.112 6.007 1.00 42.59 104 SER A O 1
ATOM 803 N N . ASP A 1 105 ? -49.357 52.087 5.364 1.00 38.97 105 ASP A N 1
ATOM 804 C CA . ASP A 1 105 ? -47.984 51.931 5.822 1.00 38.97 105 ASP A CA 1
ATOM 805 C C . ASP A 1 105 ? -47.894 51.470 7.282 1.00 38.97 105 ASP A C 1
ATOM 807 O O . ASP A 1 105 ? -48.414 52.132 8.179 1.00 38.97 105 ASP A O 1
ATOM 811 N N . HIS A 1 106 ? -47.121 50.414 7.535 1.00 40.81 106 HIS A N 1
ATOM 812 C CA . HIS A 1 106 ? -46.314 50.324 8.749 1.00 40.81 106 HIS A CA 1
ATOM 813 C C . HIS A 1 106 ? -45.098 49.428 8.514 1.00 40.81 106 HIS A C 1
ATOM 815 O O . HIS A 1 106 ? -45.191 48.206 8.428 1.00 40.81 106 HIS A O 1
ATOM 821 N N . MET A 1 107 ? -43.935 50.075 8.427 1.00 39.38 107 MET A N 1
ATOM 822 C CA . MET A 1 107 ? -42.644 49.422 8.584 1.00 39.38 107 MET A CA 1
ATOM 823 C C . MET A 1 107 ? -42.550 48.845 10.001 1.00 39.38 107 MET A C 1
ATOM 825 O O . MET A 1 107 ? -42.613 49.594 10.974 1.00 39.38 107 MET A O 1
ATOM 829 N N . MET A 1 108 ? -42.383 47.528 10.101 1.00 40.94 108 MET A N 1
ATOM 830 C CA . MET A 1 108 ? -41.952 46.830 11.310 1.00 40.94 108 MET A CA 1
ATOM 831 C C . MET A 1 108 ? -40.653 46.099 10.968 1.00 40.94 108 MET A C 1
ATOM 833 O O . MET A 1 108 ? -40.643 45.068 10.304 1.00 40.94 108 MET A O 1
ATOM 837 N N . GLU A 1 109 ? -39.567 46.785 11.307 1.00 35.53 109 GLU A N 1
ATOM 838 C CA . GLU A 1 109 ? -38.321 46.284 11.886 1.00 35.53 109 GLU A CA 1
ATOM 839 C C . GLU A 1 109 ? -38.040 44.776 11.743 1.00 35.53 109 GLU A C 1
ATOM 841 O O . GLU A 1 109 ? -38.694 43.926 12.343 1.00 35.53 109 GLU A O 1
ATOM 846 N N . ALA A 1 110 ? -37.002 44.465 10.962 1.00 37.34 110 ALA A N 1
ATOM 847 C CA . ALA A 1 110 ? -36.404 43.143 10.863 1.00 37.34 110 ALA A CA 1
ATOM 848 C C . ALA A 1 110 ? -35.775 42.744 12.209 1.00 37.34 110 ALA A C 1
ATOM 850 O O . ALA A 1 110 ? -34.607 43.037 12.474 1.00 37.34 110 ALA A O 1
ATOM 851 N N . GLY A 1 111 ? -36.558 42.061 13.043 1.00 32.78 111 GLY A N 1
ATOM 852 C CA . GLY A 1 111 ? -36.046 41.222 14.117 1.00 32.78 111 GLY A CA 1
ATOM 853 C C . GLY A 1 111 ? -35.319 40.034 13.499 1.00 32.78 111 GLY A C 1
ATOM 854 O O . GLY A 1 111 ? -35.946 39.090 13.025 1.00 32.78 111 GLY A O 1
ATOM 855 N N . HIS A 1 112 ? -33.993 40.127 13.445 1.00 39.44 112 HIS A N 1
ATOM 856 C CA . HIS A 1 112 ? -33.132 38.964 13.312 1.00 39.44 112 HIS A CA 1
ATOM 857 C C . HIS A 1 112 ? -33.306 38.139 14.590 1.00 39.44 112 HIS A C 1
ATOM 859 O O . HIS A 1 112 ? -32.688 38.425 15.612 1.00 39.44 112 HIS A O 1
ATOM 865 N N . ASP A 1 113 ? -34.206 37.158 14.545 1.00 39.44 113 ASP A N 1
ATOM 866 C CA . ASP A 1 113 ? -34.172 36.050 15.488 1.00 39.44 113 ASP A CA 1
ATOM 867 C C . ASP A 1 113 ? -33.012 35.157 15.065 1.00 39.44 113 ASP A C 1
ATOM 869 O O . ASP A 1 113 ? -33.139 34.222 14.268 1.00 39.44 113 ASP A O 1
ATOM 873 N N . ASP A 1 114 ? -31.845 35.509 15.592 1.00 37.62 114 ASP A N 1
ATOM 874 C CA . ASP A 1 114 ? -30.683 34.649 15.655 1.00 37.62 114 ASP A CA 1
ATOM 875 C C . ASP A 1 114 ? -31.085 33.457 16.530 1.00 37.62 114 ASP A C 1
ATOM 877 O O . ASP A 1 114 ? -30.840 33.416 17.737 1.00 37.62 114 ASP A O 1
ATOM 881 N N . HIS A 1 115 ? -31.739 32.461 15.931 1.00 38.47 115 HIS A N 1
ATOM 882 C CA . HIS A 1 115 ? -31.692 31.112 16.463 1.00 38.47 115 HIS A CA 1
ATOM 883 C C . HIS A 1 115 ? -30.246 30.649 16.326 1.00 38.47 115 HIS A C 1
ATOM 885 O O . HIS A 1 115 ? -29.857 29.960 15.382 1.00 38.47 115 HIS A O 1
ATOM 891 N N . GLU A 1 116 ? -29.456 31.096 17.298 1.00 36.66 116 GLU A N 1
ATOM 892 C CA . GLU A 1 116 ? -28.203 30.534 17.742 1.00 36.66 116 GLU A CA 1
ATOM 893 C C . GLU A 1 116 ? -28.494 29.056 18.008 1.00 36.66 116 GLU A C 1
ATOM 895 O O . GLU A 1 116 ? -28.875 28.634 19.102 1.00 36.66 116 GLU A O 1
ATOM 900 N N . MET A 1 117 ? -28.401 28.251 16.945 1.00 34.03 117 MET A N 1
ATOM 901 C CA . MET A 1 117 ? -28.187 26.830 17.085 1.00 34.03 117 MET A CA 1
ATOM 902 C C . MET A 1 117 ? -26.884 26.747 17.851 1.00 34.03 117 MET A C 1
ATOM 904 O O . MET A 1 117 ? -25.802 26.942 17.297 1.00 34.03 117 MET A O 1
ATOM 908 N N . ASN A 1 118 ? -27.027 26.537 19.154 1.00 35.31 118 ASN A N 1
ATOM 909 C CA . ASN A 1 118 ? -25.989 26.075 20.035 1.00 35.31 118 ASN A CA 1
ATOM 910 C C . ASN A 1 118 ? -25.473 24.769 19.423 1.00 35.31 118 ASN A C 1
ATOM 912 O O . ASN A 1 118 ? -25.909 23.675 19.777 1.00 35.31 118 ASN A O 1
ATOM 916 N N . SER A 1 119 ? -24.554 24.908 18.465 1.00 38.91 119 SER A N 1
ATOM 917 C CA . SER A 1 119 ? -23.544 23.928 18.117 1.00 38.91 119 SER A CA 1
ATOM 918 C C . SER A 1 119 ? -22.655 23.859 19.345 1.00 38.91 119 SER A C 1
ATOM 920 O O . SER A 1 119 ? -21.554 24.408 19.406 1.00 38.91 119 SER A O 1
ATOM 922 N N . GLY A 1 120 ? -23.238 23.277 20.396 1.00 33.16 120 GLY A N 1
ATOM 923 C CA . GLY A 1 120 ? -22.542 22.840 21.571 1.00 33.16 120 GLY A CA 1
ATOM 924 C C . GLY A 1 120 ? -21.475 21.937 21.019 1.00 33.16 120 GLY A C 1
ATOM 925 O O . GLY A 1 120 ? -21.770 20.867 20.498 1.00 33.16 120 GLY A O 1
ATOM 926 N N . ASN A 1 121 ? -20.264 22.474 21.033 1.00 37.78 121 ASN A N 1
ATOM 927 C CA . ASN A 1 121 ? -19.029 21.824 20.694 1.00 37.78 121 ASN A CA 1
ATOM 928 C C . ASN A 1 121 ? -19.103 20.405 21.269 1.00 37.78 121 ASN A C 1
ATOM 930 O O . ASN A 1 121 ? -18.902 20.215 22.472 1.00 37.78 121 ASN A O 1
ATOM 934 N N . HIS A 1 122 ? -19.466 19.427 20.433 1.00 40.72 122 HIS A N 1
ATOM 935 C CA . HIS A 1 122 ? -19.287 18.022 20.738 1.00 40.72 122 HIS A CA 1
ATOM 936 C C . HIS A 1 122 ? -17.775 17.874 20.806 1.00 40.72 122 HIS A C 1
ATOM 938 O O . HIS A 1 122 ? -17.113 17.619 19.804 1.00 40.72 122 HIS A O 1
ATOM 944 N N . MET A 1 123 ? -17.213 18.151 21.983 1.00 37.56 123 MET A N 1
ATOM 945 C CA . MET A 1 123 ? -15.897 17.677 22.354 1.00 37.56 123 MET A CA 1
ATOM 946 C C . MET A 1 123 ? -15.969 16.178 22.126 1.00 37.56 123 MET A C 1
ATOM 948 O O . MET A 1 123 ? -16.577 15.457 22.917 1.00 37.56 123 MET A O 1
ATOM 952 N N . GLY A 1 124 ? -15.453 15.750 20.971 1.00 42.19 124 GLY A N 1
ATOM 953 C CA . GLY A 1 124 ? -15.341 14.351 20.614 1.00 42.19 124 GLY A CA 1
ATOM 954 C C . GLY A 1 124 ? -14.728 13.643 21.807 1.00 42.19 124 GLY A C 1
ATOM 955 O O . GLY A 1 124 ? -13.711 14.088 22.343 1.00 42.19 124 GLY A O 1
ATOM 956 N N . LYS A 1 125 ? -15.418 12.611 22.288 1.00 52.69 125 LYS A N 1
ATOM 957 C CA . LYS A 1 125 ? -14.949 11.748 23.369 1.00 52.69 125 LYS A CA 1
ATOM 958 C C . LYS A 1 125 ? -13.513 11.341 23.024 1.00 52.69 125 LYS A C 1
ATOM 960 O O . LYS A 1 125 ? -13.279 10.678 22.020 1.00 52.69 125 LYS A O 1
ATOM 965 N N . THR A 1 126 ? -12.543 11.818 23.802 1.00 61.75 126 THR A N 1
ATOM 966 C CA . THR A 1 126 ? -11.126 11.535 23.556 1.00 61.75 126 THR A CA 1
ATOM 967 C C . THR A 1 126 ? -10.927 10.022 23.514 1.00 61.75 126 THR A C 1
ATOM 969 O O . THR A 1 126 ? -11.290 9.335 24.470 1.00 61.75 126 THR A O 1
ATOM 972 N N . ILE A 1 127 ? -10.364 9.501 22.421 1.00 78.25 127 ILE A N 1
ATOM 973 C CA . ILE A 1 127 ? -10.007 8.084 22.327 1.00 78.25 127 ILE A CA 1
ATOM 974 C C . ILE A 1 127 ? -8.886 7.813 23.334 1.00 78.25 127 ILE A C 1
ATOM 976 O O . ILE A 1 127 ? -7.833 8.454 23.298 1.00 78.25 127 ILE A O 1
ATOM 980 N N . SER A 1 128 ? -9.130 6.904 24.277 1.00 73.19 128 SER A N 1
ATOM 981 C CA . SER A 1 128 ? -8.113 6.455 25.225 1.00 73.19 128 SER A CA 1
ATOM 982 C C . SER A 1 128 ? -7.179 5.453 24.560 1.00 73.19 128 SER A C 1
ATOM 984 O O . SER A 1 128 ? -7.623 4.645 23.747 1.00 73.19 128 SER A O 1
ATOM 986 N N . THR A 1 129 ? -5.912 5.441 24.967 1.00 74.19 129 THR A N 1
ATOM 987 C CA . THR A 1 129 ? -4.987 4.386 24.546 1.00 74.19 129 THR A CA 1
ATOM 988 C C . THR A 1 129 ? -5.456 3.009 25.018 1.00 74.19 129 THR A C 1
ATOM 990 O O . THR A 1 129 ? -6.096 2.887 26.067 1.00 74.19 129 THR A O 1
ATOM 993 N N . GLY A 1 130 ? -5.150 1.962 24.247 1.00 71.25 130 GLY A N 1
ATOM 994 C CA . GLY A 1 130 ? -5.538 0.587 24.577 1.00 71.25 130 GLY A CA 1
ATOM 995 C C . GLY A 1 130 ? -7.049 0.325 24.554 1.00 71.25 130 GLY A C 1
ATOM 996 O O . GLY A 1 130 ? -7.530 -0.531 25.297 1.00 71.25 130 GLY A O 1
ATOM 997 N N . ILE A 1 131 ? -7.807 1.067 23.736 1.00 83.12 131 ILE A N 1
ATOM 998 C CA . ILE A 1 131 ? -9.265 0.901 23.616 1.00 83.12 131 ILE A CA 1
ATOM 999 C C . ILE A 1 131 ? -9.667 -0.482 23.074 1.00 83.12 131 ILE A C 1
ATOM 1001 O O . ILE A 1 131 ? -10.736 -0.994 23.407 1.00 83.12 131 ILE A O 1
ATOM 1005 N N . LEU A 1 132 ? -8.781 -1.102 22.292 1.00 82.94 132 LEU A N 1
ATOM 1006 C CA . LEU A 1 132 ? -8.926 -2.454 21.768 1.00 82.94 132 LEU A CA 1
ATOM 1007 C C . LEU A 1 132 ? -8.475 -3.490 22.810 1.00 82.94 132 LEU A C 1
ATOM 1009 O O . LEU A 1 132 ? -7.299 -3.541 23.180 1.00 82.94 132 LEU A O 1
ATOM 1013 N N . LYS A 1 133 ? -9.392 -4.352 23.269 1.00 81.50 133 LYS A N 1
ATOM 1014 C CA . LYS A 1 133 ? -9.097 -5.442 24.218 1.00 81.50 133 LYS A CA 1
ATOM 1015 C C . LYS A 1 133 ? -9.302 -6.799 23.553 1.00 81.50 133 LYS A C 1
ATOM 1017 O O . LYS A 1 133 ? -10.364 -7.066 23.003 1.00 81.50 133 LYS A O 1
ATOM 1022 N N . GLY A 1 134 ? -8.294 -7.674 23.637 1.00 82.81 134 GLY A N 1
ATOM 1023 C CA . GLY A 1 134 ? -8.368 -9.022 23.052 1.00 82.81 134 GLY A CA 1
ATOM 1024 C C . GLY A 1 134 ? -8.587 -9.016 21.535 1.00 82.81 134 GLY A C 1
ATOM 1025 O O . GLY A 1 134 ? -9.152 -9.961 20.999 1.00 82.81 134 GLY A O 1
ATOM 1026 N N . PHE A 1 135 ? -8.185 -7.932 20.873 1.00 88.94 135 PHE A N 1
ATOM 1027 C CA . PHE A 1 135 ? -8.479 -7.680 19.474 1.00 88.94 135 PHE A CA 1
ATOM 1028 C C . PHE A 1 135 ? -7.522 -8.444 18.566 1.00 88.94 135 PHE A C 1
ATOM 1030 O O . PHE A 1 135 ? -6.314 -8.485 18.805 1.00 88.94 135 PHE A O 1
ATOM 1037 N N . THR A 1 136 ? -8.073 -9.035 17.519 1.00 93.62 136 THR A N 1
ATOM 1038 C CA . THR A 1 136 ? -7.348 -9.781 16.499 1.00 93.62 136 THR A CA 1
ATOM 1039 C C . THR A 1 136 ? -7.699 -9.219 15.134 1.00 93.62 136 THR A C 1
ATOM 1041 O O . THR A 1 136 ? -8.815 -8.747 14.917 1.00 93.62 136 THR A O 1
ATOM 1044 N N . ALA A 1 137 ? -6.728 -9.251 14.230 1.00 96.25 137 ALA A N 1
ATOM 1045 C CA . ALA A 1 137 ? -6.910 -8.863 12.847 1.00 96.25 137 ALA A CA 1
ATOM 1046 C C . ALA A 1 137 ? -6.168 -9.852 11.952 1.00 96.25 137 ALA A C 1
ATOM 1048 O O . ALA A 1 137 ? -5.057 -10.282 12.272 1.00 96.25 137 ALA A O 1
ATOM 1049 N N . GLU A 1 138 ? -6.771 -10.197 10.827 1.00 97.56 138 GLU A N 1
ATOM 1050 C CA . GLU A 1 138 ? -6.184 -11.050 9.803 1.00 97.56 138 GLU A CA 1
ATOM 1051 C C . GLU A 1 138 ? -6.485 -10.477 8.421 1.00 97.56 138 GLU A C 1
ATOM 1053 O O . GLU A 1 138 ? -7.561 -9.933 8.184 1.00 97.56 138 GLU A O 1
ATOM 1058 N N . ILE A 1 139 ? -5.518 -10.575 7.513 1.00 97.44 139 ILE A N 1
ATOM 1059 C CA . ILE A 1 139 ? -5.690 -10.197 6.113 1.00 97.44 139 ILE A CA 1
ATOM 1060 C C . ILE A 1 139 ? -5.757 -11.448 5.249 1.00 97.44 139 ILE A C 1
ATOM 1062 O O . ILE A 1 139 ? -4.891 -12.324 5.322 1.00 97.44 139 ILE A O 1
ATOM 1066 N N . VAL A 1 140 ? -6.771 -11.498 4.394 1.00 97.31 140 VAL A N 1
ATOM 1067 C CA . VAL A 1 140 ? -6.930 -12.495 3.344 1.00 97.31 140 VAL A CA 1
ATOM 1068 C C . VAL A 1 140 ? -6.577 -11.851 2.009 1.00 97.31 140 VAL A C 1
ATOM 1070 O O . VAL A 1 140 ? -7.208 -10.880 1.597 1.00 97.31 140 VAL A O 1
ATOM 1073 N N . LEU A 1 141 ? -5.560 -12.383 1.329 1.00 95.94 141 LEU A N 1
ATOM 1074 C CA . LEU A 1 141 ? -5.154 -11.952 -0.011 1.00 95.94 141 LEU A CA 1
ATOM 1075 C C . LEU A 1 141 ? -4.817 -13.177 -0.870 1.00 95.94 141 LEU A C 1
ATOM 1077 O O . LEU A 1 141 ? -3.822 -13.872 -0.635 1.00 95.94 141 LEU A O 1
ATOM 1081 N N . GLY A 1 142 ? -5.662 -13.438 -1.871 1.00 92.38 142 GLY A N 1
ATOM 1082 C CA . GLY A 1 142 ? -5.653 -14.711 -2.593 1.00 92.38 142 GLY A CA 1
ATOM 1083 C C . GLY A 1 142 ? -6.056 -15.855 -1.660 1.00 92.38 142 GLY A C 1
ATOM 1084 O O . GLY A 1 142 ? -7.037 -15.735 -0.934 1.00 92.38 142 GLY A O 1
ATOM 1085 N N . ASP A 1 143 ? -5.266 -16.929 -1.639 1.00 90.56 143 ASP A N 1
ATOM 1086 C CA . ASP A 1 143 ? -5.476 -18.077 -0.740 1.00 90.56 143 ASP A CA 1
ATOM 1087 C C . ASP A 1 143 ? -4.749 -17.927 0.612 1.00 90.56 143 ASP A C 1
ATOM 1089 O O . ASP A 1 143 ? -4.776 -18.830 1.449 1.00 90.56 143 ASP A O 1
ATOM 1093 N N . ASN A 1 144 ? -4.050 -16.807 0.826 1.00 90.50 144 ASN A N 1
ATOM 1094 C CA . ASN A 1 144 ? -3.277 -16.577 2.041 1.00 90.50 144 ASN A CA 1
ATOM 1095 C C . ASN A 1 144 ? -4.138 -15.874 3.085 1.00 90.50 144 ASN A C 1
ATOM 1097 O O . ASN A 1 144 ? -4.623 -14.776 2.828 1.00 90.50 144 ASN A O 1
ATOM 1101 N N . ASN A 1 145 ? -4.244 -16.469 4.272 1.00 95.31 145 ASN A N 1
ATOM 1102 C CA . ASN A 1 145 ? -4.726 -15.808 5.481 1.00 95.31 145 ASN A CA 1
ATOM 1103 C C . ASN A 1 145 ? -3.515 -15.549 6.395 1.00 95.31 145 ASN A C 1
ATOM 1105 O O . ASN A 1 145 ? -2.806 -16.486 6.776 1.00 95.31 145 ASN A O 1
ATOM 1109 N N . ILE A 1 146 ? -3.243 -14.275 6.682 1.00 96.88 146 ILE A N 1
ATOM 1110 C CA . ILE A 1 146 ? -2.066 -13.828 7.426 1.00 96.88 146 ILE A CA 1
ATOM 1111 C C . ILE A 1 146 ? -2.525 -13.017 8.647 1.00 96.88 146 ILE A C 1
ATOM 1113 O O . ILE A 1 146 ? -3.180 -11.987 8.474 1.00 96.88 146 ILE A O 1
ATOM 1117 N N . PRO A 1 147 ? -2.152 -13.411 9.879 1.00 97.44 147 PRO A N 1
ATOM 1118 C CA . PRO A 1 147 ? -2.462 -12.617 11.061 1.00 97.44 147 PRO A CA 1
ATOM 1119 C C . PRO A 1 147 ? -1.699 -11.286 11.035 1.00 97.44 147 PRO A C 1
ATOM 1121 O O . PRO A 1 147 ? -0.499 -11.241 10.752 1.00 97.44 147 PRO A O 1
ATOM 1124 N N . LEU A 1 148 ? -2.392 -10.202 11.374 1.00 97.56 148 LEU A N 1
ATOM 1125 C CA . LEU A 1 148 ? -1.845 -8.854 11.461 1.00 97.56 148 LEU A CA 1
ATOM 1126 C C . LEU A 1 148 ? -1.472 -8.529 12.910 1.00 97.56 148 LEU A C 1
ATOM 1128 O O . LEU A 1 148 ? -2.308 -8.553 13.813 1.00 97.56 148 LEU A O 1
ATOM 1132 N N . ASN A 1 149 ? -0.208 -8.176 13.137 1.00 96.06 149 ASN A N 1
ATOM 1133 C CA . ASN A 1 149 ? 0.241 -7.683 14.436 1.00 96.06 149 ASN A CA 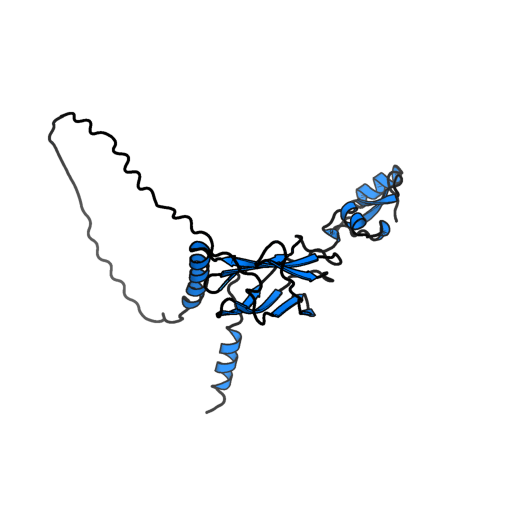1
ATOM 1134 C C . ASN A 1 149 ? -0.032 -6.177 14.548 1.00 96.06 149 ASN A C 1
ATOM 1136 O O . ASN A 1 149 ? 0.786 -5.369 14.106 1.00 96.06 149 ASN A O 1
ATOM 1140 N N . LEU A 1 150 ? -1.185 -5.816 15.114 1.00 94.56 150 LEU A N 1
ATOM 1141 C CA . LEU A 1 150 ? -1.580 -4.425 15.329 1.00 94.56 150 LEU A CA 1
ATOM 1142 C C . LEU A 1 150 ? -0.749 -3.781 16.444 1.00 94.56 150 LEU A C 1
ATOM 1144 O O . LEU A 1 150 ? -0.732 -4.243 17.585 1.00 94.56 150 LEU A O 1
ATOM 1148 N N . MET A 1 151 ? -0.095 -2.672 16.118 1.00 93.50 151 MET A N 1
ATOM 1149 C CA . MET A 1 151 ? 0.664 -1.854 17.057 1.00 93.50 151 MET A CA 1
ATOM 1150 C C . MET A 1 151 ? 0.052 -0.461 17.135 1.00 93.50 151 MET A C 1
ATOM 1152 O O . MET A 1 151 ? -0.037 0.225 16.120 1.00 93.50 151 MET A O 1
ATOM 1156 N N . GLU A 1 152 ? -0.349 -0.035 18.332 1.00 93.19 152 GLU A N 1
ATOM 1157 C CA . GLU A 1 152 ? -0.898 1.308 18.534 1.00 93.19 152 GLU A CA 1
ATOM 1158 C C . GLU A 1 152 ? 0.150 2.388 18.234 1.00 93.19 152 GLU A C 1
ATOM 1160 O O . GLU A 1 152 ? 1.318 2.288 18.629 1.00 93.19 152 GLU A O 1
ATOM 1165 N N . ASP A 1 153 ? -0.276 3.439 17.542 1.00 93.25 153 ASP A N 1
ATOM 1166 C CA . ASP A 1 153 ? 0.539 4.608 17.279 1.00 93.25 153 ASP A CA 1
ATOM 1167 C C . ASP A 1 153 ? 0.734 5.413 18.570 1.00 93.25 153 ASP A C 1
ATOM 1169 O O . ASP A 1 153 ? -0.201 5.933 19.176 1.00 93.25 153 ASP A O 1
ATOM 1173 N N . SER A 1 154 ? 1.992 5.556 18.986 1.00 89.88 154 SER A N 1
ATOM 1174 C CA . SER A 1 154 ? 2.339 6.278 20.217 1.00 89.88 154 SER A CA 1
ATOM 1175 C C . SER A 1 154 ? 1.960 7.766 20.216 1.00 89.88 154 SER A C 1
ATOM 1177 O O . SER A 1 154 ? 1.893 8.377 21.284 1.00 89.88 154 SER A O 1
ATOM 1179 N N . LYS A 1 155 ? 1.756 8.368 19.039 1.00 91.19 155 LYS A N 1
ATOM 1180 C CA . LYS A 1 155 ? 1.431 9.787 18.869 1.00 91.19 155 LYS A CA 1
ATOM 1181 C C . LYS A 1 155 ? -0.058 10.010 18.616 1.00 91.19 155 LYS A C 1
ATOM 1183 O O . LYS A 1 155 ? -0.567 11.068 18.987 1.00 91.19 155 LYS A O 1
ATOM 1188 N N . TYR A 1 156 ? -0.734 9.044 18.001 1.00 90.44 156 TYR A N 1
ATOM 1189 C CA . TYR A 1 156 ? -2.135 9.143 17.600 1.00 90.44 156 TYR A CA 1
ATOM 1190 C C . TYR A 1 156 ? -2.964 8.016 18.241 1.00 90.44 156 TYR A C 1
ATOM 1192 O O . TYR A 1 156 ? -3.141 6.966 17.626 1.00 90.44 156 TYR A O 1
ATOM 1200 N N . PRO A 1 157 ? -3.483 8.216 19.471 1.00 89.69 157 PRO A N 1
ATOM 1201 C CA . PRO A 1 157 ? -4.360 7.245 20.123 1.00 89.69 157 PRO A CA 1
ATOM 1202 C C . PRO A 1 157 ? -5.543 6.859 19.234 1.00 89.69 157 PRO A C 1
ATOM 1204 O O . PRO A 1 157 ? -6.159 7.727 18.613 1.00 89.69 157 PRO A O 1
ATOM 1207 N N . GLY A 1 158 ? -5.860 5.565 19.190 1.00 91.06 158 GLY A N 1
ATOM 1208 C CA . GLY A 1 158 ? -6.887 5.020 18.298 1.00 91.06 158 GLY A CA 1
ATOM 1209 C C . GLY A 1 158 ? -6.393 4.651 16.898 1.00 91.06 158 GLY A C 1
ATOM 1210 O O . GLY A 1 158 ? -7.132 3.994 16.176 1.00 91.06 158 GLY A O 1
ATOM 1211 N N . VAL A 1 159 ? -5.162 5.009 16.519 1.00 94.19 159 VAL A N 1
ATOM 1212 C CA . VAL A 1 159 ? -4.541 4.551 15.268 1.00 94.19 159 VAL A CA 1
ATOM 1213 C C . VAL A 1 159 ? -3.650 3.350 15.559 1.00 94.19 159 VAL A C 1
ATOM 1215 O O . VAL A 1 159 ? -2.841 3.374 16.485 1.00 94.19 159 VAL A O 1
ATOM 1218 N N . TYR A 1 160 ? -3.775 2.302 14.756 1.00 95.25 160 TYR A N 1
ATOM 1219 C CA . TYR A 1 160 ? -3.019 1.063 14.867 1.00 95.25 160 TYR A CA 1
ATOM 1220 C C . TYR A 1 160 ? -2.415 0.702 13.513 1.00 95.25 160 TYR A C 1
ATOM 1222 O O . TYR A 1 160 ? -3.085 0.772 12.487 1.00 95.25 160 TYR A O 1
ATOM 1230 N N . HIS A 1 161 ? -1.157 0.264 13.515 1.00 96.75 161 HIS A N 1
ATOM 1231 C CA . HIS A 1 161 ? -0.431 -0.132 12.309 1.00 96.75 161 HIS A CA 1
ATOM 1232 C C . HIS A 1 161 ? -0.055 -1.608 12.374 1.00 96.75 161 HIS A C 1
ATOM 1234 O O . HIS A 1 161 ? 0.481 -2.066 13.384 1.00 96.75 161 HIS A O 1
ATOM 1240 N N . ALA A 1 162 ? -0.242 -2.333 11.276 1.00 97.50 162 ALA A N 1
ATOM 1241 C CA . ALA A 1 162 ? 0.347 -3.651 11.062 1.00 97.50 162 ALA A CA 1
ATOM 1242 C C . ALA A 1 162 ? 1.219 -3.627 9.805 1.00 97.50 162 ALA A C 1
ATOM 1244 O O . ALA A 1 162 ? 0.747 -3.277 8.726 1.00 97.50 162 ALA A O 1
ATOM 1245 N N . GLN A 1 163 ? 2.498 -3.994 9.934 1.00 97.81 163 GLN A N 1
ATOM 1246 C CA . GLN A 1 163 ? 3.403 -4.088 8.783 1.00 97.81 163 GLN A CA 1
ATOM 1247 C C . GLN A 1 163 ? 2.939 -5.196 7.840 1.00 97.81 163 GLN A C 1
ATOM 1249 O O . GLN A 1 163 ? 2.681 -6.316 8.285 1.00 97.81 163 GLN A O 1
ATOM 1254 N N . PHE A 1 164 ? 2.868 -4.893 6.547 1.00 97.12 164 PHE A N 1
ATOM 1255 C CA . PHE A 1 164 ? 2.465 -5.859 5.538 1.00 97.12 164 PHE A CA 1
ATOM 1256 C C . PHE A 1 164 ? 3.046 -5.516 4.164 1.00 97.12 164 PHE A C 1
ATOM 1258 O O . PHE A 1 164 ?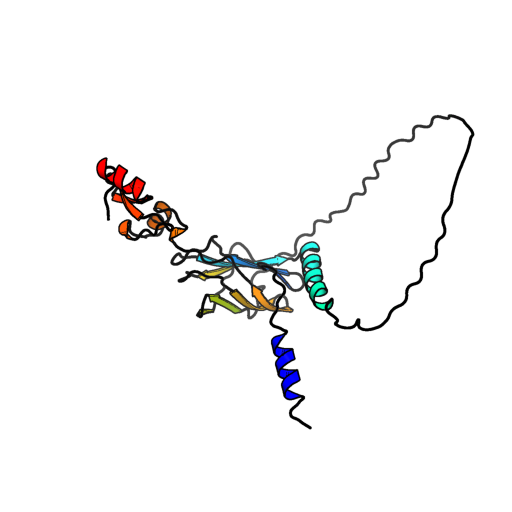 2.849 -4.417 3.647 1.00 97.12 164 PHE A O 1
ATOM 1265 N N . THR A 1 165 ? 3.704 -6.490 3.541 1.00 96.44 165 THR A N 1
ATOM 1266 C CA . THR A 1 165 ? 4.260 -6.369 2.187 1.00 96.44 165 THR A CA 1
ATOM 1267 C C . THR A 1 165 ? 3.476 -7.321 1.279 1.00 96.44 165 THR A C 1
ATOM 1269 O O . THR A 1 165 ? 3.672 -8.538 1.365 1.00 96.44 165 THR A O 1
ATOM 1272 N N . PRO A 1 166 ? 2.554 -6.831 0.431 1.00 96.69 166 PRO A N 1
ATOM 1273 C CA . PRO A 1 166 ? 1.727 -7.705 -0.389 1.00 96.69 166 PRO A CA 1
ATOM 1274 C C . PRO A 1 166 ? 2.570 -8.381 -1.473 1.00 96.69 166 PRO A C 1
ATOM 1276 O O . PRO A 1 166 ? 3.274 -7.719 -2.227 1.00 96.69 166 PRO A O 1
ATOM 1279 N N . MET A 1 167 ? 2.493 -9.706 -1.584 1.00 95.06 167 MET A N 1
ATOM 1280 C CA . MET A 1 167 ? 3.305 -10.486 -2.537 1.00 95.06 167 MET A CA 1
ATOM 1281 C C . MET A 1 167 ? 2.568 -10.840 -3.836 1.00 95.06 167 MET A C 1
ATOM 1283 O O . MET A 1 167 ? 3.130 -11.496 -4.711 1.00 95.06 167 MET A O 1
ATOM 1287 N N . MET A 1 168 ? 1.315 -10.410 -3.977 1.00 96.19 168 MET A N 1
ATOM 1288 C CA . MET A 1 168 ? 0.486 -10.652 -5.156 1.00 96.19 168 MET A CA 1
ATOM 1289 C C . MET A 1 168 ? -0.558 -9.551 -5.324 1.00 96.19 168 MET A C 1
ATOM 1291 O O . MET A 1 168 ? -0.909 -8.883 -4.352 1.00 96.19 168 MET A O 1
ATOM 1295 N N . THR A 1 169 ? -1.039 -9.355 -6.551 1.00 97.38 169 THR A N 1
ATOM 1296 C CA . THR A 1 169 ? -2.160 -8.451 -6.823 1.00 97.38 169 THR A CA 1
ATOM 1297 C C . THR A 1 169 ? -3.466 -9.075 -6.342 1.00 97.38 169 THR A C 1
ATOM 1299 O O . THR A 1 169 ? -3.582 -10.299 -6.252 1.00 97.38 169 THR A O 1
ATOM 1302 N N . GLY A 1 170 ? -4.472 -8.246 -6.074 1.00 95.94 170 GLY A N 1
ATOM 1303 C CA . GLY A 1 170 ? -5.807 -8.733 -5.734 1.00 95.94 170 GLY A CA 1
ATOM 1304 C C . GLY A 1 170 ? -6.560 -7.827 -4.776 1.00 95.94 170 GLY A C 1
ATOM 1305 O O . GLY A 1 170 ? -6.052 -6.794 -4.351 1.00 95.94 170 GLY A O 1
ATOM 1306 N N . PHE A 1 171 ? -7.782 -8.236 -4.456 1.00 95.94 171 PHE A N 1
ATOM 1307 C CA . PHE A 1 171 ? -8.670 -7.539 -3.534 1.00 95.94 171 PHE A CA 1
ATOM 1308 C C . PHE A 1 171 ? -8.497 -8.147 -2.140 1.00 95.94 171 PHE A C 1
ATOM 1310 O O . PHE A 1 171 ? -8.904 -9.295 -1.943 1.00 95.94 171 PHE A O 1
ATOM 1317 N N . PRO A 1 172 ? -7.834 -7.452 -1.203 1.00 96.19 172 PRO A N 1
ATOM 1318 C CA . PRO A 1 172 ? -7.687 -7.956 0.150 1.00 96.19 172 PRO A CA 1
ATOM 1319 C C . PRO A 1 172 ? -9.014 -7.863 0.913 1.00 96.19 172 PRO A C 1
ATOM 1321 O O . PRO A 1 172 ? -9.815 -6.957 0.688 1.00 96.19 172 PRO A O 1
ATOM 1324 N N . MET A 1 173 ? -9.198 -8.763 1.871 1.00 96.38 173 MET A N 1
ATOM 1325 C CA . MET A 1 173 ? -10.189 -8.622 2.937 1.00 96.38 173 MET A CA 1
ATOM 1326 C C . MET A 1 173 ? -9.456 -8.576 4.269 1.00 96.38 173 MET A C 1
ATOM 1328 O O . MET A 1 173 ? -8.472 -9.291 4.450 1.00 96.38 173 MET A O 1
ATOM 1332 N N . VAL A 1 174 ? -9.916 -7.746 5.198 1.00 96.75 174 VAL A N 1
ATOM 1333 C CA . VAL A 1 174 ? -9.394 -7.727 6.567 1.00 96.75 174 VAL A CA 1
ATOM 1334 C C . VAL A 1 174 ? -10.515 -8.114 7.510 1.00 96.75 174 VAL A C 1
ATOM 1336 O O . VAL A 1 174 ? -11.502 -7.390 7.623 1.00 96.75 174 VAL A O 1
ATOM 1339 N N . HIS A 1 175 ? -10.357 -9.249 8.183 1.00 95.88 175 HIS A N 1
ATOM 1340 C CA . HIS A 1 175 ? -11.270 -9.675 9.234 1.00 95.88 175 HIS A CA 1
ATOM 1341 C C . HIS A 1 175 ? -10.724 -9.214 10.578 1.00 95.88 175 HIS A C 1
ATOM 1343 O O . HIS A 1 175 ? -9.535 -9.372 10.867 1.00 95.88 175 HIS A O 1
ATOM 1349 N N . ILE A 1 176 ? -11.598 -8.653 11.403 1.00 94.75 176 ILE A N 1
ATOM 1350 C CA . ILE A 1 176 ? -11.274 -8.268 12.771 1.00 94.75 176 ILE A CA 1
ATOM 1351 C C . ILE A 1 176 ? -12.259 -8.896 13.742 1.00 94.75 176 ILE A C 1
ATOM 1353 O O . ILE A 1 176 ? -13.445 -9.037 13.447 1.00 94.75 176 ILE A O 1
ATOM 1357 N N . SER A 1 177 ? -11.768 -9.245 14.926 1.00 93.75 177 SER A N 1
ATOM 1358 C CA . SER A 1 177 ? -12.638 -9.650 16.024 1.00 93.75 177 SER A CA 1
ATOM 1359 C C . SER A 1 177 ? -12.064 -9.266 17.380 1.00 93.75 177 SER A C 1
ATOM 1361 O O . SER A 1 177 ? -10.845 -9.268 17.569 1.00 93.75 177 SER A O 1
ATOM 1363 N N . GLY A 1 178 ? -12.929 -8.936 18.334 1.00 91.81 178 GLY A N 1
ATOM 1364 C CA . GLY A 1 178 ? -12.524 -8.585 19.692 1.00 91.81 178 GLY A CA 1
ATOM 1365 C C . GLY A 1 178 ? -13.555 -7.717 20.394 1.00 91.81 178 GLY A C 1
ATOM 1366 O O . GLY A 1 178 ? -14.726 -7.735 20.037 1.00 91.81 178 GLY A O 1
ATOM 1367 N N . ILE A 1 179 ? -13.106 -6.955 21.392 1.00 87.50 179 ILE A N 1
ATOM 1368 C CA . ILE A 1 179 ? -13.972 -6.074 22.178 1.00 87.50 179 ILE A CA 1
ATOM 1369 C C . ILE A 1 179 ? -13.505 -4.626 22.025 1.00 87.50 179 ILE A C 1
ATOM 1371 O O . ILE A 1 179 ? -12.329 -4.315 22.265 1.00 87.50 179 ILE A O 1
ATOM 1375 N N . LEU A 1 180 ? -14.444 -3.739 21.693 1.00 87.94 180 LEU A N 1
ATOM 1376 C CA . LEU A 1 180 ? -14.265 -2.292 21.649 1.00 87.94 180 LEU A CA 1
ATOM 1377 C C . LEU A 1 180 ? -15.223 -1.636 22.647 1.00 87.94 180 LEU A C 1
ATOM 1379 O O . LEU A 1 180 ? -16.430 -1.639 22.455 1.00 87.94 180 LEU A O 1
ATOM 1383 N N . ASN A 1 181 ? -14.682 -1.070 23.730 1.00 83.69 181 ASN A N 1
ATOM 1384 C CA . ASN A 1 181 ? -15.474 -0.412 24.783 1.00 83.69 181 ASN A CA 1
ATOM 1385 C C . ASN A 1 181 ? -16.685 -1.244 25.279 1.00 83.69 181 ASN A C 1
ATOM 1387 O O . ASN A 1 181 ? -17.791 -0.728 25.401 1.00 83.69 181 ASN A O 1
ATOM 1391 N N . ASP A 1 182 ? -16.438 -2.523 25.578 1.00 83.31 182 ASP A N 1
ATOM 1392 C CA . ASP A 1 182 ? -17.417 -3.511 26.065 1.00 83.31 182 ASP A CA 1
ATOM 1393 C C . ASP A 1 182 ? -18.485 -3.949 25.041 1.00 83.31 182 ASP A C 1
ATOM 1395 O O . ASP A 1 182 ? -19.407 -4.682 25.395 1.00 83.31 182 ASP A O 1
ATOM 1399 N N . GLU A 1 183 ? -18.320 -3.578 23.770 1.00 86.69 183 GLU A N 1
ATOM 1400 C CA . GLU A 1 183 ? -19.096 -4.107 22.647 1.00 86.69 183 GLU A CA 1
ATOM 1401 C C . GLU A 1 183 ? -18.267 -5.110 21.838 1.00 86.69 183 GLU A C 1
ATOM 1403 O O . GLU A 1 183 ? -17.074 -4.897 21.588 1.00 86.69 183 GLU A O 1
ATOM 1408 N N . ASP A 1 184 ? -18.897 -6.221 21.452 1.00 88.88 184 ASP A N 1
ATOM 1409 C CA . ASP A 1 184 ? -18.276 -7.235 20.604 1.00 88.88 184 ASP A CA 1
ATOM 1410 C C . ASP A 1 184 ? -18.169 -6.724 19.163 1.00 88.88 184 ASP A C 1
ATOM 1412 O O . ASP A 1 184 ? -19.130 -6.213 18.591 1.00 88.88 184 ASP A O 1
ATOM 1416 N N . VAL A 1 185 ? -16.997 -6.913 18.563 1.00 90.12 185 VAL A N 1
ATOM 1417 C CA . VAL A 1 185 ? -16.720 -6.603 17.160 1.00 90.12 185 VAL A CA 1
ATOM 1418 C C . VAL A 1 185 ? -16.422 -7.899 16.427 1.00 90.12 185 VAL A C 1
ATOM 1420 O O . VAL A 1 185 ? -15.579 -8.684 16.868 1.00 90.12 185 VAL A O 1
ATOM 1423 N N . ASN A 1 186 ? -17.087 -8.111 15.294 1.00 92.50 186 ASN A N 1
ATOM 1424 C CA . ASN A 1 186 ? -16.756 -9.151 14.327 1.00 92.50 186 ASN A CA 1
ATOM 1425 C C . ASN A 1 186 ? -17.120 -8.652 12.928 1.00 92.50 186 ASN A C 1
ATOM 1427 O O . ASN A 1 186 ? -18.283 -8.694 12.534 1.00 92.50 186 ASN A O 1
ATOM 1431 N N . ALA A 1 187 ? -16.115 -8.159 12.218 1.00 91.06 187 ALA A N 1
ATOM 1432 C CA . ALA A 1 187 ? -16.305 -7.312 11.054 1.00 91.06 187 ALA A CA 1
ATOM 1433 C C . ALA A 1 187 ? -15.321 -7.662 9.940 1.00 91.06 187 ALA A C 1
ATOM 1435 O O . ALA A 1 187 ? -14.204 -8.124 10.192 1.00 91.06 187 ALA A O 1
ATOM 1436 N N . THR A 1 188 ? -15.741 -7.431 8.696 1.00 94.50 188 THR A N 1
ATOM 1437 C CA . THR A 1 188 ? -14.924 -7.665 7.499 1.00 94.50 188 THR A CA 1
ATOM 1438 C C . THR A 1 188 ? -14.851 -6.408 6.653 1.00 94.50 188 THR A C 1
ATOM 1440 O O . THR A 1 188 ? -15.863 -5.917 6.162 1.00 94.50 188 THR A O 1
ATOM 1443 N N . PHE A 1 189 ? -13.632 -5.939 6.422 1.00 94.25 189 PHE A N 1
ATOM 1444 C CA . PHE A 1 189 ? -13.335 -4.742 5.648 1.00 94.25 189 PHE A CA 1
ATOM 1445 C C . PHE A 1 189 ? -12.735 -5.116 4.300 1.00 94.25 189 PHE A C 1
ATOM 1447 O O . PHE A 1 189 ? -12.069 -6.146 4.167 1.00 94.25 189 PHE A O 1
ATOM 1454 N N . HIS A 1 190 ? -12.912 -4.236 3.319 1.00 94.50 190 HIS A N 1
ATOM 1455 C CA . HIS A 1 190 ? -12.413 -4.424 1.956 1.00 94.50 190 HIS A CA 1
ATOM 1456 C C . HIS A 1 190 ? -11.476 -3.265 1.573 1.00 94.50 190 HIS A C 1
ATOM 1458 O O . HIS A 1 190 ? -11.919 -2.304 0.939 1.00 94.50 190 HIS A O 1
ATOM 1464 N N . PRO A 1 191 ? -10.190 -3.298 1.983 1.00 94.75 191 PRO A N 1
ATOM 1465 C CA . PRO A 1 191 ? -9.223 -2.278 1.586 1.00 94.75 191 PRO A CA 1
ATOM 1466 C C . PRO A 1 191 ? -9.014 -2.210 0.067 1.00 94.75 191 PRO A C 1
ATOM 1468 O O . PRO A 1 191 ? -9.394 -3.110 -0.683 1.00 94.75 191 PRO A O 1
ATOM 1471 N N . GLU A 1 192 ? -8.342 -1.147 -0.381 1.00 94.62 192 GLU A N 1
ATOM 1472 C CA . GLU A 1 192 ? -8.018 -0.931 -1.796 1.00 94.62 192 GLU A CA 1
ATOM 1473 C C . GLU A 1 192 ? -7.264 -2.125 -2.414 1.00 94.62 192 GLU A C 1
ATOM 1475 O O . GLU A 1 192 ? -6.458 -2.790 -1.748 1.00 94.62 192 GLU A O 1
ATOM 1480 N N . GLN A 1 193 ? -7.502 -2.367 -3.706 1.00 96.06 193 GLN A N 1
ATOM 1481 C CA . GLN A 1 193 ? -6.855 -3.430 -4.471 1.00 96.06 193 GLN A CA 1
ATOM 1482 C C . GLN A 1 193 ? -5.325 -3.274 -4.479 1.00 96.06 193 GLN A C 1
ATOM 1484 O O . GLN A 1 193 ? -4.804 -2.184 -4.699 1.00 96.06 193 GLN A O 1
ATOM 1489 N N . VAL A 1 194 ? -4.604 -4.392 -4.329 1.00 97.69 194 VAL A N 1
ATOM 1490 C CA . VAL A 1 194 ? -3.161 -4.474 -4.586 1.00 97.69 194 VAL A CA 1
ATOM 1491 C C . VAL A 1 194 ? -2.873 -4.464 -6.082 1.00 97.69 194 VAL A C 1
ATOM 1493 O O . VAL A 1 194 ? -3.283 -5.364 -6.823 1.00 97.69 194 VAL A O 1
ATOM 1496 N N . GLU A 1 195 ? -2.098 -3.470 -6.493 1.00 97.25 195 GLU A N 1
ATOM 1497 C CA . GLU A 1 195 ? -1.772 -3.152 -7.877 1.00 97.25 195 GLU A CA 1
ATOM 1498 C C . GLU A 1 195 ? -0.395 -3.699 -8.295 1.00 97.25 195 GLU A C 1
ATOM 1500 O O . GLU A 1 195 ? 0.502 -3.892 -7.463 1.00 97.25 195 GLU A O 1
ATOM 1505 N N . PRO A 1 196 ? -0.174 -3.969 -9.595 1.00 97.06 196 PRO A N 1
ATOM 1506 C CA . PRO A 1 196 ? 1.101 -4.474 -10.082 1.00 97.06 196 PRO A CA 1
ATOM 1507 C C . PRO A 1 196 ? 2.182 -3.388 -10.068 1.00 97.06 196 PRO A C 1
ATOM 1509 O O . PRO A 1 196 ? 1.915 -2.194 -10.225 1.00 97.06 196 PRO A O 1
ATOM 1512 N N . LEU A 1 197 ? 3.446 -3.812 -10.001 1.00 95.25 197 LEU A N 1
ATOM 1513 C CA . LEU A 1 197 ? 4.605 -2.914 -10.007 1.00 95.25 197 LEU A CA 1
ATOM 1514 C C . LEU A 1 197 ? 4.653 -2.004 -11.251 1.00 95.25 197 LEU A C 1
ATOM 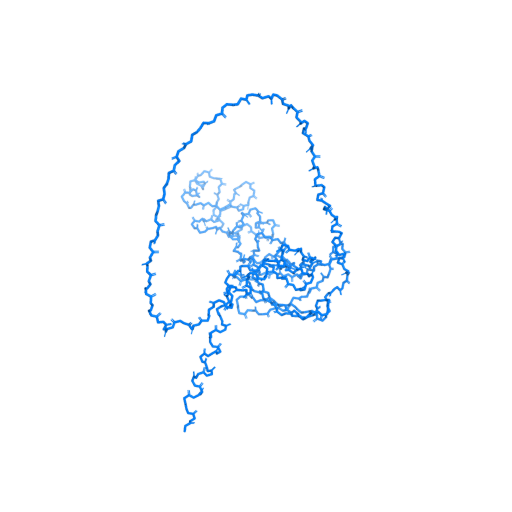1516 O O . LEU A 1 197 ? 5.072 -0.850 -11.161 1.00 95.25 197 LEU A O 1
ATOM 1520 N N . SER A 1 198 ? 4.135 -2.474 -12.392 1.00 95.56 198 SER A N 1
ATOM 1521 C CA . SER A 1 198 ? 4.000 -1.697 -13.633 1.00 95.56 198 SER A CA 1
ATOM 1522 C C . SER A 1 198 ? 3.105 -0.458 -13.520 1.00 95.56 198 SER A C 1
ATOM 1524 O O . SER A 1 198 ? 3.103 0.391 -14.417 1.00 95.56 198 SER A O 1
ATOM 1526 N N . MET A 1 199 ? 2.314 -0.335 -12.449 1.00 94.81 199 MET A N 1
ATOM 1527 C CA . MET A 1 199 ? 1.553 0.881 -12.169 1.00 94.81 199 MET A CA 1
ATOM 1528 C C . MET A 1 199 ? 2.481 2.052 -11.811 1.00 94.81 199 MET A C 1
ATOM 1530 O O . MET A 1 199 ? 2.170 3.208 -12.115 1.00 94.81 199 MET A O 1
ATOM 1534 N N . LEU A 1 200 ? 3.647 1.760 -11.227 1.00 94.56 200 LEU A N 1
ATOM 1535 C CA . LEU A 1 200 ? 4.661 2.753 -10.912 1.00 94.56 200 LEU A CA 1
ATOM 1536 C C . LEU A 1 200 ? 5.464 3.176 -12.142 1.00 94.56 200 LEU A C 1
ATOM 1538 O O . LEU A 1 200 ? 5.748 2.388 -13.042 1.00 94.56 200 LEU A O 1
ATOM 1542 N N . SER A 1 201 ? 5.929 4.428 -12.133 1.00 94.44 201 SER A N 1
ATOM 1543 C CA . SER A 1 201 ? 6.920 4.878 -13.110 1.00 94.44 201 SER A CA 1
ATOM 1544 C C . SER A 1 201 ? 8.261 4.151 -12.907 1.00 94.44 201 SER A C 1
ATOM 1546 O O . SER A 1 201 ? 8.595 3.814 -11.768 1.00 94.44 201 SER A O 1
ATOM 1548 N N . PRO A 1 202 ? 9.084 3.990 -13.962 1.00 95.62 202 PRO A N 1
ATOM 1549 C CA . PRO A 1 202 ? 10.419 3.393 -13.852 1.00 95.62 202 PRO A CA 1
ATOM 1550 C C . PRO A 1 202 ? 11.268 3.994 -12.730 1.00 95.62 202 PRO A C 1
ATOM 1552 O O . PRO A 1 202 ? 11.877 3.273 -11.948 1.00 95.62 202 PRO A O 1
ATOM 1555 N N . LEU A 1 203 ? 11.252 5.325 -12.601 1.00 93.75 203 LEU A N 1
ATOM 1556 C CA . LEU A 1 203 ? 11.986 6.035 -11.552 1.00 93.75 203 LEU A CA 1
ATOM 1557 C C . LEU A 1 203 ? 11.515 5.644 -10.149 1.00 93.75 203 LEU A C 1
ATOM 1559 O O . LEU A 1 203 ? 12.345 5.461 -9.265 1.00 93.75 203 LEU A O 1
ATOM 1563 N N . LYS A 1 204 ? 10.200 5.498 -9.941 1.00 94.06 204 LYS A N 1
ATOM 1564 C CA . LYS A 1 204 ? 9.658 5.064 -8.649 1.00 94.06 204 LYS A CA 1
ATOM 1565 C C . LYS A 1 204 ? 10.013 3.609 -8.353 1.00 94.06 204 LYS A C 1
ATOM 1567 O O . LYS A 1 204 ? 10.343 3.313 -7.215 1.00 94.06 204 LYS A O 1
ATOM 1572 N N . GLN A 1 205 ? 9.993 2.722 -9.347 1.00 95.38 205 GLN A N 1
ATOM 1573 C CA . GLN A 1 205 ? 10.428 1.333 -9.154 1.00 95.38 205 GLN A CA 1
ATOM 1574 C C . GLN A 1 205 ? 11.906 1.282 -8.739 1.00 95.38 205 GLN A C 1
ATOM 1576 O O . GLN A 1 205 ? 12.241 0.679 -7.724 1.00 95.38 205 GLN A O 1
ATOM 1581 N N . MET A 1 206 ? 12.779 2.003 -9.452 1.00 94.44 206 MET A N 1
ATOM 1582 C CA . MET A 1 206 ? 14.209 2.061 -9.125 1.00 94.44 206 MET A CA 1
ATOM 1583 C C . MET A 1 206 ? 14.485 2.700 -7.758 1.00 94.44 206 MET A C 1
ATOM 1585 O O . MET A 1 206 ? 15.359 2.239 -7.029 1.00 94.44 206 MET A O 1
ATOM 1589 N N . ALA A 1 207 ? 13.711 3.715 -7.363 1.00 93.62 207 ALA A N 1
ATOM 1590 C CA . ALA A 1 207 ? 13.799 4.303 -6.024 1.00 93.62 207 ALA A CA 1
ATOM 1591 C C . ALA A 1 207 ? 13.428 3.314 -4.902 1.00 93.62 207 ALA A C 1
ATOM 1593 O O . ALA A 1 207 ? 13.876 3.491 -3.774 1.00 93.62 207 ALA A O 1
ATOM 1594 N N . ASN A 1 208 ? 12.661 2.266 -5.219 1.00 91.25 208 ASN A N 1
ATOM 1595 C CA . ASN A 1 208 ? 12.323 1.163 -4.317 1.00 91.25 208 ASN A CA 1
ATOM 1596 C C . ASN A 1 208 ? 13.254 -0.055 -4.494 1.00 91.25 208 ASN A C 1
ATOM 1598 O O . ASN A 1 208 ? 12.912 -1.164 -4.101 1.00 91.25 208 ASN A O 1
ATOM 1602 N N . GLY A 1 209 ? 14.438 0.138 -5.086 1.00 92.19 209 GLY A N 1
ATOM 1603 C CA . GLY A 1 209 ? 15.481 -0.890 -5.165 1.00 92.19 209 GLY A CA 1
ATOM 1604 C C . GLY A 1 209 ? 15.377 -1.843 -6.357 1.00 92.19 209 GLY A C 1
ATOM 1605 O O . GLY A 1 209 ? 16.175 -2.773 -6.450 1.00 92.19 209 GLY A O 1
ATOM 1606 N N . ILE A 1 210 ? 14.443 -1.619 -7.285 1.00 94.69 210 ILE A N 1
ATOM 1607 C CA . ILE A 1 210 ? 14.342 -2.411 -8.517 1.00 94.69 210 ILE A CA 1
ATOM 1608 C C . ILE A 1 210 ? 15.487 -2.037 -9.465 1.00 94.69 210 ILE A C 1
ATOM 1610 O O . ILE A 1 210 ? 15.693 -0.863 -9.777 1.00 94.69 210 ILE A O 1
ATOM 1614 N N . SER A 1 211 ? 16.236 -3.027 -9.949 1.00 95.88 211 SER A N 1
ATOM 1615 C CA . SER A 1 211 ? 17.315 -2.783 -10.911 1.00 95.88 211 SER A CA 1
ATOM 1616 C C . SER A 1 211 ? 16.757 -2.249 -12.237 1.00 95.88 211 SER A C 1
ATOM 1618 O O . SER A 1 211 ? 15.668 -2.655 -12.642 1.00 95.88 211 SER A O 1
ATOM 1620 N N . PRO A 1 212 ? 17.500 -1.410 -12.986 1.00 96.44 212 PRO A N 1
ATOM 1621 C CA . PRO A 1 212 ? 17.014 -0.857 -14.251 1.00 96.44 212 PRO A CA 1
ATOM 1622 C C . PRO A 1 212 ? 16.500 -1.907 -15.260 1.00 96.44 212 PRO A C 1
ATOM 1624 O O . PRO A 1 212 ? 15.481 -1.686 -15.908 1.00 96.44 212 PRO A O 1
ATOM 1627 N N . GLY A 1 213 ? 17.157 -3.067 -15.365 1.00 95.19 213 GLY A N 1
ATOM 1628 C CA . GLY A 1 213 ? 16.728 -4.147 -16.265 1.00 95.19 213 GLY A CA 1
ATOM 1629 C C . GLY A 1 213 ? 15.469 -4.899 -15.816 1.00 95.19 213 GLY A C 1
ATOM 1630 O O . GLY A 1 213 ? 14.800 -5.498 -16.651 1.00 95.19 213 GLY A O 1
ATOM 1631 N N . ASP A 1 214 ? 15.121 -4.823 -14.528 1.00 96.25 214 ASP A N 1
ATOM 1632 C CA . ASP A 1 214 ? 13.984 -5.531 -13.922 1.00 96.25 214 ASP A CA 1
ATOM 1633 C C . ASP A 1 214 ? 12.726 -4.649 -13.826 1.00 96.25 214 ASP A C 1
ATOM 1635 O O . ASP A 1 214 ? 11.697 -5.065 -13.288 1.00 96.25 214 ASP A O 1
ATOM 1639 N N . VAL A 1 215 ? 12.790 -3.415 -14.340 1.00 97.31 215 VAL A N 1
ATOM 1640 C CA . VAL A 1 215 ? 11.650 -2.497 -14.356 1.00 97.31 215 VAL A CA 1
ATOM 1641 C C . VAL A 1 215 ? 10.505 -3.086 -15.175 1.00 97.31 215 VAL A C 1
ATOM 1643 O O . VAL A 1 215 ? 10.647 -3.407 -16.356 1.00 97.31 215 VAL A O 1
ATOM 1646 N N . GLN A 1 216 ? 9.330 -3.154 -14.554 1.00 96.88 216 GLN A N 1
ATOM 1647 C CA . GLN A 1 216 ? 8.114 -3.632 -15.192 1.00 96.88 216 GLN A CA 1
ATOM 1648 C C . GLN A 1 216 ? 7.393 -2.477 -15.879 1.00 96.88 216 GLN A C 1
ATOM 1650 O O . GLN A 1 216 ? 7.013 -1.488 -15.250 1.00 96.88 216 GLN A O 1
ATOM 1655 N N . CYS A 1 217 ? 7.178 -2.605 -17.182 1.00 96.94 217 CYS A N 1
ATOM 1656 C CA . CYS A 1 217 ? 6.416 -1.637 -17.955 1.00 96.94 217 CYS A CA 1
ATOM 1657 C C . CYS A 1 217 ? 4.943 -2.036 -18.046 1.00 96.94 217 CYS A C 1
ATOM 1659 O O . CYS A 1 217 ? 4.593 -3.210 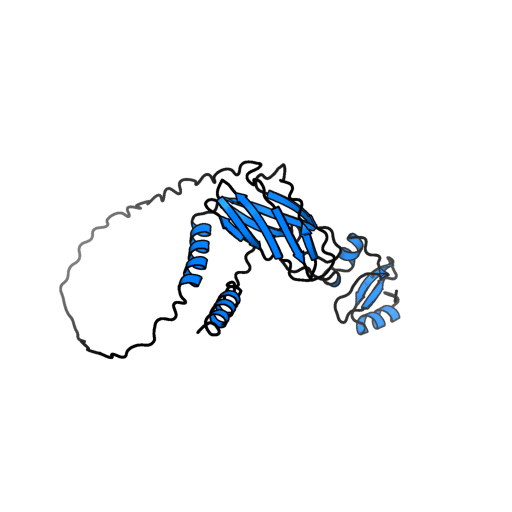-17.951 1.00 96.94 217 CYS A O 1
ATOM 1661 N N . LYS A 1 218 ? 4.072 -1.042 -18.251 1.00 95.88 218 LYS A N 1
ATOM 1662 C CA . LYS A 1 218 ? 2.666 -1.294 -18.584 1.00 95.88 218 LYS A CA 1
ATOM 1663 C C . LYS A 1 218 ? 2.561 -2.088 -19.884 1.00 95.88 218 LYS A C 1
ATOM 1665 O O . LYS A 1 218 ? 3.452 -2.026 -20.734 1.00 95.88 218 LYS A O 1
ATOM 1670 N N . GLU A 1 219 ? 1.443 -2.782 -20.046 1.00 95.12 219 GLU A N 1
ATOM 1671 C CA . GLU A 1 219 ? 1.147 -3.545 -21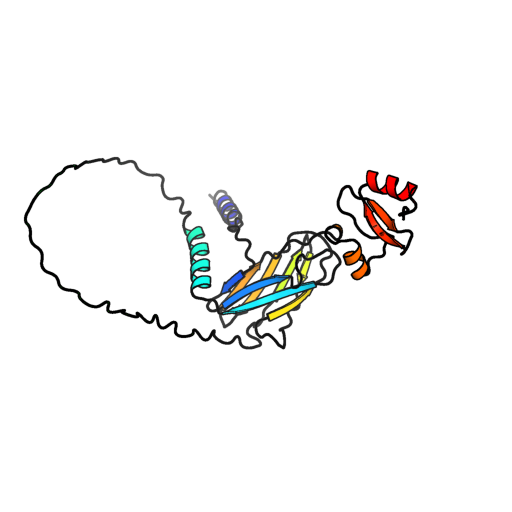.254 1.00 95.12 219 GLU A CA 1
ATOM 1672 C C . GLU A 1 219 ? 1.358 -2.704 -22.527 1.00 95.12 219 GLU A C 1
ATOM 1674 O O . GLU A 1 219 ? 0.973 -1.535 -22.598 1.00 95.12 219 GLU A O 1
ATOM 1679 N N . GLY A 1 220 ? 2.023 -3.292 -23.525 1.00 96.12 220 GLY A N 1
ATOM 1680 C CA . GLY A 1 220 ? 2.360 -2.627 -24.788 1.00 96.12 220 GLY A CA 1
ATOM 1681 C C . GLY A 1 220 ? 3.634 -1.770 -24.763 1.00 96.12 220 GLY A C 1
ATOM 1682 O O . GLY A 1 220 ? 4.001 -1.208 -25.796 1.00 96.12 220 GLY A O 1
ATOM 1683 N N . PHE A 1 221 ? 4.337 -1.680 -23.631 1.00 97.50 221 PHE A N 1
ATOM 1684 C CA . PHE A 1 221 ? 5.612 -0.968 -23.507 1.00 97.50 221 PHE A CA 1
ATOM 1685 C C . PHE A 1 221 ? 6.754 -1.941 -23.200 1.00 97.50 221 PHE A C 1
ATOM 1687 O O . PHE A 1 221 ? 6.601 -2.874 -22.419 1.00 97.50 221 PHE A O 1
ATOM 1694 N N . GLY A 1 222 ? 7.915 -1.696 -23.808 1.00 96.50 222 GLY A N 1
ATOM 1695 C CA . GLY A 1 222 ? 9.162 -2.397 -23.508 1.00 96.50 222 GLY A CA 1
ATOM 1696 C C . GLY A 1 222 ? 10.057 -1.576 -22.584 1.00 96.50 222 GLY A C 1
ATOM 1697 O O . GLY A 1 222 ? 9.970 -0.344 -22.561 1.00 96.50 222 GLY A O 1
ATOM 1698 N N . VAL A 1 223 ? 10.927 -2.264 -21.848 1.00 97.81 223 VAL A N 1
ATOM 1699 C CA . VAL A 1 223 ? 11.963 -1.651 -21.013 1.00 97.81 223 VAL A CA 1
ATOM 1700 C C . VAL A 1 223 ? 13.226 -1.406 -21.848 1.00 97.81 223 VAL A C 1
ATOM 1702 O O . VAL A 1 223 ? 13.693 -2.285 -22.571 1.00 97.81 223 VAL A O 1
ATOM 1705 N N . TYR A 1 224 ? 13.764 -0.188 -21.783 1.00 98.00 224 TYR A N 1
ATOM 1706 C CA . TYR A 1 224 ? 14.965 0.233 -22.511 1.00 98.00 224 TYR A CA 1
ATOM 1707 C C . TYR A 1 224 ? 15.920 0.964 -21.578 1.00 98.00 224 TYR A C 1
ATOM 1709 O O . TYR A 1 224 ? 15.487 1.671 -20.666 1.00 98.00 224 TYR A O 1
ATOM 1717 N N . LYS A 1 225 ? 17.218 0.847 -21.842 1.00 97.94 225 LYS A N 1
ATOM 1718 C CA . LYS A 1 225 ? 18.264 1.517 -21.079 1.00 97.94 225 LYS A CA 1
ATOM 1719 C C . LYS A 1 225 ? 18.643 2.835 -21.735 1.00 97.94 225 LYS A C 1
ATOM 1721 O O . LYS A 1 225 ? 18.950 2.878 -22.925 1.00 97.94 225 LYS A O 1
ATOM 1726 N N . ARG A 1 226 ? 18.651 3.921 -20.973 1.00 97.31 226 ARG A N 1
ATOM 1727 C CA . ARG A 1 226 ? 19.089 5.237 -21.456 1.00 97.31 226 ARG A CA 1
ATOM 1728 C C . ARG A 1 226 ? 20.609 5.265 -21.558 1.00 97.31 226 ARG A C 1
ATOM 1730 O O . ARG A 1 226 ? 21.302 4.838 -20.644 1.00 97.31 226 ARG A O 1
ATOM 1737 N N . THR A 1 227 ? 21.143 5.789 -22.657 1.00 97.06 227 THR A N 1
ATOM 1738 C CA . THR A 1 227 ? 22.593 5.728 -22.930 1.00 97.06 227 THR A CA 1
ATOM 1739 C C . THR A 1 227 ? 23.436 6.674 -22.081 1.00 97.06 227 THR A C 1
ATOM 1741 O O . THR A 1 227 ? 24.653 6.530 -22.046 1.00 97.06 227 THR A O 1
ATOM 1744 N N . PHE A 1 228 ? 22.819 7.649 -21.415 1.00 95.12 228 PHE A N 1
ATOM 1745 C CA . PHE A 1 228 ? 23.543 8.712 -20.718 1.00 95.12 228 PHE A CA 1
ATOM 1746 C C . PHE A 1 228 ? 23.581 8.575 -19.194 1.00 95.12 228 PHE A C 1
ATOM 1748 O O . PHE A 1 228 ? 24.400 9.233 -18.560 1.00 95.12 228 PHE A O 1
ATOM 1755 N N . ASP A 1 229 ? 22.701 7.764 -18.605 1.00 95.12 229 ASP A N 1
ATOM 1756 C CA . ASP A 1 229 ? 22.656 7.523 -17.157 1.00 95.12 229 ASP A CA 1
ATOM 1757 C C . ASP A 1 229 ? 22.366 6.059 -16.787 1.00 95.12 229 ASP A C 1
ATOM 1759 O O . ASP A 1 229 ? 22.153 5.761 -15.616 1.00 95.12 229 ASP A O 1
ATOM 1763 N N . ASP A 1 230 ? 22.338 5.156 -17.776 1.00 94.75 230 ASP A N 1
ATOM 1764 C CA . ASP A 1 230 ? 22.041 3.725 -17.628 1.00 94.75 230 ASP A CA 1
ATOM 1765 C C . ASP A 1 230 ? 20.700 3.402 -16.932 1.00 94.75 230 ASP A C 1
ATOM 1767 O O . ASP A 1 230 ? 20.437 2.251 -16.574 1.00 94.75 230 ASP A O 1
ATOM 1771 N N . SER A 1 231 ? 19.812 4.388 -16.774 1.00 95.62 231 SER A N 1
ATOM 1772 C CA . SER A 1 231 ? 18.514 4.195 -16.130 1.00 95.62 231 SER A CA 1
ATOM 1773 C C . SER A 1 231 ? 17.481 3.586 -17.080 1.00 95.62 231 SER A C 1
ATOM 1775 O O . SER A 1 231 ? 17.601 3.648 -18.310 1.00 95.62 231 SER A O 1
ATOM 1777 N N . ALA A 1 232 ? 16.443 2.985 -16.503 1.00 97.56 232 ALA A N 1
ATOM 1778 C CA . ALA A 1 232 ? 15.364 2.367 -17.256 1.00 97.56 232 ALA A CA 1
ATOM 1779 C C . ALA A 1 232 ? 14.328 3.386 -17.736 1.00 97.56 232 ALA A C 1
ATOM 1781 O O . ALA A 1 232 ? 13.936 4.305 -17.012 1.00 97.56 232 ALA A O 1
ATOM 1782 N N . VAL A 1 233 ? 13.804 3.164 -18.938 1.00 97.44 233 VAL A N 1
ATOM 1783 C CA . VAL A 1 233 ? 12.649 3.879 -19.477 1.00 97.44 233 VAL A CA 1
ATOM 1784 C C . VAL A 1 233 ? 11.695 2.908 -20.165 1.00 97.44 233 VAL A C 1
ATOM 1786 O O . VAL A 1 233 ? 12.112 2.042 -20.931 1.00 97.44 233 VAL A O 1
ATOM 1789 N N . CYS A 1 234 ? 10.398 3.076 -19.911 1.00 97.69 234 CYS A N 1
ATOM 1790 C CA . CYS A 1 234 ? 9.353 2.352 -20.624 1.00 97.69 234 CYS A CA 1
ATOM 1791 C C . CYS A 1 234 ? 8.980 3.106 -21.897 1.00 97.69 234 CYS A C 1
ATOM 1793 O O . CYS A 1 234 ? 8.562 4.265 -21.836 1.00 97.69 234 CYS A O 1
ATOM 1795 N N . LEU A 1 235 ? 9.114 2.456 -23.050 1.00 97.56 235 LEU A N 1
ATOM 1796 C CA . LEU A 1 235 ? 8.782 3.037 -24.349 1.00 97.56 235 LEU A CA 1
ATOM 1797 C C . LEU A 1 235 ? 7.908 2.074 -25.142 1.00 97.56 235 LEU A C 1
ATOM 1799 O O . LEU A 1 235 ? 8.096 0.861 -25.100 1.00 97.56 235 LEU A O 1
ATOM 1803 N N . HIS A 1 236 ? 6.969 2.621 -25.910 1.00 97.88 236 HIS A N 1
ATOM 1804 C CA . HIS A 1 236 ? 6.285 1.825 -26.920 1.00 97.88 236 HIS A CA 1
ATOM 1805 C C . HIS A 1 236 ? 7.324 1.322 -27.941 1.00 97.88 236 HIS A C 1
ATOM 1807 O O . HIS A 1 236 ? 8.188 2.122 -28.329 1.00 97.88 236 HIS A O 1
ATOM 1813 N N . PRO A 1 237 ? 7.243 0.070 -28.433 1.00 97.06 237 PRO A N 1
ATOM 1814 C CA . PRO A 1 237 ? 8.251 -0.503 -29.325 1.00 97.06 237 PRO A CA 1
ATOM 1815 C C . PRO A 1 237 ? 8.608 0.385 -30.525 1.00 97.06 237 PRO A C 1
ATOM 1817 O O . PRO A 1 237 ? 9.779 0.627 -30.805 1.00 97.06 237 PRO A O 1
ATOM 1820 N N . SER A 1 238 ? 7.607 0.989 -31.176 1.00 97.25 238 SER A N 1
ATOM 1821 C CA . SER A 1 238 ? 7.833 1.886 -32.323 1.00 97.25 238 SER A CA 1
ATOM 1822 C C . SER A 1 238 ? 8.605 3.170 -31.984 1.00 97.25 238 SER A C 1
ATOM 1824 O O . SER A 1 238 ? 9.279 3.734 -32.850 1.00 97.25 238 SER A O 1
ATOM 1826 N N . SER A 1 239 ? 8.510 3.651 -30.742 1.00 97.62 239 SER A N 1
ATOM 1827 C CA . SER A 1 239 ? 9.293 4.784 -30.240 1.00 97.62 239 SER A CA 1
ATOM 1828 C C . SER A 1 239 ? 10.686 4.339 -29.805 1.00 97.62 239 SER A C 1
ATOM 1830 O O . SER A 1 239 ? 11.649 5.053 -30.081 1.00 97.62 239 SER A O 1
ATOM 1832 N N . GLY A 1 240 ? 10.795 3.158 -29.186 1.00 97.44 240 GLY A N 1
ATOM 1833 C CA . GLY A 1 240 ? 12.063 2.528 -28.815 1.00 97.44 240 GLY A CA 1
ATOM 1834 C C . GLY A 1 240 ? 13.008 2.403 -30.007 1.00 97.44 240 GLY A C 1
ATOM 1835 O O . GLY A 1 240 ? 14.092 2.976 -29.979 1.00 97.44 240 GLY A O 1
ATOM 1836 N N . GLU A 1 241 ? 12.554 1.795 -31.107 1.00 97.19 241 GLU A N 1
ATOM 1837 C CA . GLU A 1 241 ? 13.350 1.630 -32.337 1.00 97.19 241 GLU A CA 1
ATOM 1838 C C . GLU A 1 241 ? 13.890 2.960 -32.888 1.00 97.19 241 GLU A C 1
ATOM 1840 O O . GLU A 1 241 ? 15.069 3.101 -33.220 1.00 97.19 241 GLU A O 1
ATOM 1845 N N . LYS A 1 242 ? 13.044 3.999 -32.931 1.00 97.94 242 LYS A N 1
ATOM 1846 C CA . LYS A 1 242 ? 13.456 5.336 -33.394 1.00 97.94 242 LYS A CA 1
ATOM 1847 C C . LYS A 1 242 ? 14.515 5.965 -32.490 1.00 97.94 242 LYS A C 1
ATOM 1849 O O . LYS A 1 242 ? 15.339 6.741 -32.973 1.00 97.94 242 LYS A O 1
ATOM 1854 N N . LEU A 1 243 ? 14.458 5.698 -31.187 1.00 97.94 243 LEU A N 1
ATOM 1855 C CA . LEU A 1 243 ? 15.398 6.235 -30.205 1.00 97.94 243 LEU A CA 1
ATOM 1856 C C . LEU A 1 243 ? 16.705 5.434 -30.157 1.00 97.94 243 LEU A C 1
ATOM 1858 O O . LEU A 1 243 ? 17.755 6.040 -29.943 1.00 97.94 243 LEU A O 1
ATOM 1862 N N . ILE A 1 244 ? 16.662 4.134 -30.457 1.00 98.06 244 ILE A N 1
ATOM 1863 C CA . ILE A 1 244 ? 17.850 3.296 -30.669 1.00 98.06 244 ILE A CA 1
ATOM 1864 C C . ILE A 1 244 ? 18.647 3.800 -31.873 1.00 98.06 244 ILE A C 1
ATOM 1866 O O . ILE A 1 244 ? 19.840 4.066 -31.749 1.00 98.06 244 ILE A O 1
ATOM 1870 N N . LEU A 1 245 ? 17.990 4.052 -33.012 1.00 97.50 245 LEU A N 1
ATOM 1871 C CA . LEU A 1 245 ? 18.646 4.605 -34.210 1.00 97.50 245 LEU A CA 1
ATOM 1872 C C . LEU A 1 245 ? 19.296 5.979 -33.975 1.00 97.50 245 LEU A C 1
ATOM 1874 O O . LEU A 1 245 ? 20.198 6.376 -34.709 1.00 97.50 245 LEU A O 1
ATOM 1878 N N . ARG A 1 246 ? 18.836 6.713 -32.956 1.00 97.31 246 ARG A N 1
ATOM 1879 C CA . ARG A 1 246 ? 19.387 8.012 -32.545 1.00 97.31 246 ARG A CA 1
ATOM 1880 C C . ARG A 1 246 ? 20.425 7.911 -31.424 1.00 97.31 246 ARG A C 1
ATOM 1882 O O . ARG A 1 246 ? 20.913 8.946 -30.985 1.00 97.31 246 ARG A O 1
ATOM 1889 N N . GLY A 1 247 ? 20.739 6.707 -30.942 1.00 96.88 247 GLY A N 1
ATOM 1890 C CA . GLY A 1 247 ? 21.688 6.487 -29.847 1.00 96.88 247 GLY A CA 1
ATOM 1891 C C . GLY A 1 247 ? 21.225 7.024 -28.488 1.00 96.88 247 GLY A C 1
ATOM 1892 O O . GLY A 1 247 ? 22.053 7.269 -27.614 1.00 96.88 247 GLY A O 1
ATOM 1893 N N . VAL A 1 248 ? 19.918 7.244 -28.302 1.00 97.94 248 VAL A N 1
ATOM 1894 C CA . VAL A 1 248 ? 19.344 7.793 -27.056 1.00 97.94 248 VAL A CA 1
ATOM 1895 C C . VAL A 1 248 ? 19.063 6.687 -26.038 1.00 97.94 248 VAL A C 1
ATOM 1897 O O . VAL A 1 248 ? 19.175 6.898 -24.829 1.00 97.94 248 VAL A O 1
ATOM 1900 N N . VAL A 1 249 ? 18.689 5.505 -26.526 1.00 98.12 249 VAL A N 1
ATOM 1901 C CA . VAL A 1 249 ? 18.434 4.317 -25.707 1.00 98.12 249 VAL A CA 1
ATOM 1902 C C . VAL A 1 249 ? 19.024 3.078 -26.375 1.00 98.12 249 VAL A C 1
ATOM 1904 O O . VAL A 1 249 ? 19.292 3.086 -27.575 1.00 98.12 249 VAL A O 1
ATOM 1907 N N . VAL A 1 250 ? 19.196 2.014 -25.601 1.00 97.81 250 VAL A N 1
ATOM 1908 C CA . VAL A 1 250 ? 19.542 0.663 -26.058 1.00 97.81 250 VAL A CA 1
ATOM 1909 C C . VAL A 1 250 ? 18.611 -0.352 -25.394 1.00 97.81 250 VAL A C 1
ATOM 1911 O O . VAL A 1 250 ? 17.927 -0.027 -24.421 1.00 97.81 250 VAL A O 1
ATOM 1914 N N . HIS A 1 251 ? 18.560 -1.575 -25.915 1.00 95.88 251 HIS A N 1
ATOM 1915 C CA . HIS A 1 251 ? 17.942 -2.678 -25.179 1.00 95.88 251 HIS A CA 1
ATOM 1916 C C . HIS A 1 251 ? 18.764 -3.006 -23.925 1.00 95.88 251 HIS A C 1
ATOM 1918 O O . HIS A 1 251 ? 19.976 -2.767 -23.901 1.00 95.88 251 HIS A O 1
ATOM 1924 N N . PHE A 1 252 ? 18.082 -3.504 -22.895 1.00 92.00 252 PHE A N 1
ATOM 1925 C CA . PHE A 1 252 ? 18.741 -4.174 -21.778 1.00 92.00 252 PHE A CA 1
ATOM 1926 C C . PHE A 1 252 ? 19.314 -5.525 -22.209 1.00 92.00 252 PHE A C 1
ATOM 1928 O O . PHE A 1 252 ? 18.730 -6.144 -23.130 1.00 92.00 252 PHE A O 1
#

pLDDT: mean 76.89, std 24.44, range [32.62, 98.12]

Organism: NCBI:txid886738

Radius of gyration: 31.13 Å; chains: 1; bounding box: 87×90×60 Å

Foldseek 3Di:
DPPPVVVVVVVVVVVVPPQDDDLDLWDDFDQKIKGWAKPDPPAAAQFKTKIKIFIFGDDPVNVVVNVVSVVVVVPPDPPDDDDDDDDDDDDDDDDDDYDDDDDDDDDDDDDPPPPPPCPVPPPGPDQDAPQFDPKWKWKDDPNDIGTFDWDADPVDGRMTIGMDRHNDWFWMKMWMWGDGPNTTDTDIHTYHTHDYQQVDFQVVCVVRVQDQLRRDHDPQWDWWAAQPPRHIHTDRPVVVVVCVVVNGIGHD

Secondary structure (DSSP, 8-state):
--TTTHHHHHHHHHGGG-------SEEEETTEEEEEEESSSS-BTTS-EEEEEEEEEPPHHHHHHHHHHHHHHHT--------------------------------------------------PPPTT-EEEEEEEEEETTEEEE---EE-SSSTTEEEEEE---S-B--EEEEEEEETTEEEEEEE-PPPBBPGGGS-HHHHHHTT--GGGPPPPTT-EEEEETTT--EEEE-HHHHHHHHTTTSEEE-